Protein AF-A0AA88BD14-F1 (afdb_monomer)

Solvent-accessible surface area (backbone atoms only — not comparable to full-atom values): 16876 Å² total; per-residue (Å²): 132,84,79,72,80,85,51,51,48,44,46,46,32,33,79,45,77,50,27,29,38,24,72,43,73,66,42,71,47,30,38,37,37,36,73,44,51,77,57,51,35,88,49,47,46,34,38,34,34,54,55,82,84,50,72,47,72,30,50,59,41,60,47,67,22,38,35,39,32,25,38,64,53,62,46,80,56,63,42,76,30,54,26,41,36,39,41,32,41,44,82,92,43,76,39,57,30,65,16,64,22,31,38,41,19,9,47,52,38,34,52,79,86,61,53,38,58,89,53,96,82,52,71,32,39,35,32,47,36,76,55,45,57,51,37,64,67,49,62,91,81,51,69,30,45,62,52,53,41,49,25,30,47,54,48,39,42,53,44,35,71,71,69,47,49,57,54,16,44,34,80,92,55,81,73,69,46,17,60,51,39,49,48,34,24,40,42,49,26,34,80,71,44,62,37,88,96,56,39,70,35,57,30,81,86,66,79,42,50,48,35,69,32,82,46,61,79,92,20,33,30,18,70,74,79,73,41,61,56,60,82,76,49,44,76,86,35,63,54,32,65,48,68,36,38,74,83,41,88,75,65,49,80,76,40,63,39,45,26,45,58,33,52,43,37,52,35,45,32,37,65,67,60,23,46,39,52,36,85,90,18,50,23,25,27,38,34,79,86,86,54,76,42,72,74,40,59,18,30,44,71,46,44,53,48,45,37,35,78,68,64,63,29,75,72,78,48,57,82

Mean predicted aligned error: 5.34 Å

Nearest PDB structures (foldseek):
  6xi3-assembly1_AAA  TM=5.772E-01  e=4.194E-03  Marinobacter nauticus ATCC 49840
  5vh2-assembly4_D  TM=5.182E-01  e=8.216E-03  Mus musculus
  6c10-assembly1_A  TM=4.363E-01  e=8.216E-03  Mus musculus
  8glv-assembly1_Lm  TM=5.050E-01  e=3.789E-02  Chlamydomonas reinhardtii
  6bxz-assembly1_A  TM=4.292E-01  e=1.424E-02  Sus scrofa

Foldseek 3Di:
DPPAPPKAKEKAFEEAEAAALAKDDFDFGMKMFIPDQADAQVQKWKKKDFQPRDIDTWRWDDGGRIITTTDMDGHLDADKGKIKMKMFGHPVGGYIYIYIYMYGYWHKFFPQVLNRDDDDPTLIATETSLLLVLLLVDDCPPQFLLSLLSNLRSLLSNVVSVPFAFFARAPPDDRFLTLRRLSSCQQQCHPPLPDPPDGSHLPVVSPRYQAEDCDLPPGQAHSVVSDGSDPGDGCPDCQAPPWQQRPDVVADFPTFTAHNQLSSLLSVCVSVVQFGADDSRQWTFGDPPPDTPQIDGRRSRSSSVRCQVVVSGDHGPGD

Organism: NCBI:txid1325090

Secondary structure (DSSP, 8-state):
--------EEEEE-EEEEETT-EEEEEEEEEEEES-SS--GGGEEEEEE-SSS-EEEEEEEEETTEEEEEEEEE--S-EEEEEEEEEEEPTT---EEEEEEEEEEEEEET-SS-SSS--TT---EEE-HHHHHHHHTS-TT-S-HHHHHHHHHHHHHHHHHTTPPPTT--TTSPS-SSHHHHHHHHHHT-TT---SS----S-TT-SSB--EESSSSS-SEETTTTEESSPPPPTTSHHHH--EESS-SS--TTPEEE-HHHHHHHHHHHHTTSEEEETTTTEEEEE-SS-EEEEEESSHHHHHHHHHHTTSSPSPEE-

pLDDT: mean 91.98, std 9.22, range [41.62, 98.88]

Radius of gyration: 24.39 Å; Cα contacts (8 Å, |Δi|>4): 753; chains: 1; bounding box: 59×44×75 Å

InterPro domains:
  IPR000601 PKD domain [PS50093] (49-100)

Structure (mmCIF, N/CA/C/O backbone):
data_AF-A0AA88BD14-F1
#
_entry.id   AF-A0AA88BD14-F1
#
loop_
_atom_site.group_PDB
_atom_site.id
_atom_site.type_symbol
_atom_site.label_atom_id
_atom_site.label_alt_id
_atom_site.label_comp_id
_atom_site.label_asym_id
_atom_site.label_entity_id
_atom_site.label_seq_id
_atom_site.pdbx_PDB_ins_code
_atom_site.Cartn_x
_atom_site.Cartn_y
_atom_site.Cartn_z
_atom_site.occupancy
_atom_site.B_iso_or_equiv
_atom_site.auth_seq_id
_atom_site.auth_comp_id
_atom_site.auth_asym_id
_atom_site.auth_atom_id
_atom_site.pdbx_PDB_model_num
ATOM 1 N N . MET A 1 1 ? 30.602 -9.566 -48.271 1.00 41.62 1 MET A N 1
ATOM 2 C CA . MET A 1 1 ? 30.963 -9.024 -46.948 1.00 41.62 1 MET A CA 1
ATOM 3 C C . MET A 1 1 ? 29.693 -8.443 -46.379 1.00 41.62 1 MET A C 1
ATOM 5 O O . MET A 1 1 ? 29.190 -7.496 -46.963 1.00 41.62 1 MET A O 1
ATOM 9 N N . VAL A 1 2 ? 29.131 -9.053 -45.340 1.00 45.78 2 VAL A N 1
ATOM 10 C CA . VAL A 1 2 ? 28.198 -8.323 -44.480 1.00 45.78 2 VAL A CA 1
ATOM 11 C C . VAL A 1 2 ? 29.121 -7.485 -43.605 1.00 45.78 2 VAL A C 1
ATOM 13 O O . VAL A 1 2 ? 29.958 -8.050 -42.902 1.00 45.78 2 VAL A O 1
ATOM 16 N N . VAL A 1 3 ? 29.119 -6.166 -43.787 1.00 51.62 3 VAL A N 1
ATOM 17 C CA . VAL A 1 3 ? 29.707 -5.282 -42.778 1.00 51.62 3 VAL A CA 1
ATOM 18 C C . VAL A 1 3 ? 28.797 -5.477 -41.575 1.00 51.62 3 VAL A C 1
ATOM 20 O O . VAL A 1 3 ? 27.622 -5.157 -41.688 1.00 51.62 3 VAL A O 1
ATOM 23 N N . GLY A 1 4 ? 29.286 -6.124 -40.516 1.00 51.50 4 GLY A N 1
ATOM 24 C CA . GLY A 1 4 ? 28.521 -6.192 -39.274 1.00 51.50 4 GLY A CA 1
ATOM 25 C C . GLY A 1 4 ? 28.303 -4.766 -38.797 1.00 51.50 4 GLY A C 1
ATOM 26 O O . GLY A 1 4 ? 29.256 -3.979 -38.805 1.00 51.50 4 GLY A O 1
ATOM 27 N N . GLU A 1 5 ? 27.064 -4.415 -38.474 1.00 65.31 5 GLU A N 1
ATOM 28 C CA . GLU A 1 5 ? 26.802 -3.126 -37.850 1.00 65.31 5 GLU A CA 1
ATOM 29 C C . GLU A 1 5 ? 27.614 -3.031 -36.541 1.00 65.31 5 GLU A C 1
ATOM 31 O O . GLU A 1 5 ? 27.683 -3.966 -35.744 1.00 65.31 5 GLU A O 1
ATOM 36 N N . HIS A 1 6 ? 28.391 -1.950 -36.422 1.00 74.19 6 HIS A N 1
ATOM 37 C CA . HIS A 1 6 ? 29.320 -1.684 -35.314 1.00 74.19 6 HIS A CA 1
ATOM 38 C C . HIS A 1 6 ? 28.678 -0.782 -34.252 1.00 74.19 6 HIS A C 1
ATOM 40 O O . HIS A 1 6 ? 29.383 -0.116 -33.489 1.00 74.19 6 HIS A O 1
ATOM 46 N N . ASP A 1 7 ? 27.356 -0.700 -34.258 1.00 87.38 7 ASP A N 1
ATOM 47 C CA . ASP A 1 7 ? 26.603 0.108 -33.330 1.00 87.38 7 ASP A CA 1
ATOM 48 C C . ASP A 1 7 ? 26.665 -0.487 -31.915 1.00 87.38 7 ASP A C 1
ATOM 50 O O . ASP A 1 7 ? 26.872 -1.684 -31.693 1.00 87.38 7 ASP A O 1
ATOM 54 N N . VAL A 1 8 ? 26.592 0.391 -30.921 1.00 93.69 8 VAL A N 1
ATOM 55 C CA . VAL A 1 8 ? 26.661 0.029 -29.512 1.00 93.69 8 VAL A CA 1
ATOM 56 C C . VAL A 1 8 ? 25.468 0.648 -28.816 1.00 93.69 8 VAL A C 1
ATOM 58 O O . VAL A 1 8 ? 25.391 1.867 -28.649 1.00 93.69 8 VAL A O 1
ATOM 61 N N . LEU A 1 9 ? 24.580 -0.218 -28.336 1.00 96.69 9 LEU A N 1
ATOM 62 C CA . LEU A 1 9 ? 23.520 0.174 -27.427 1.00 96.69 9 LEU A CA 1
ATOM 63 C C . LEU A 1 9 ? 24.061 0.255 -25.997 1.00 96.69 9 LEU A C 1
ATOM 65 O O . LEU A 1 9 ? 24.797 -0.614 -25.524 1.00 96.69 9 LEU A O 1
ATOM 69 N N . SER A 1 10 ? 23.653 1.287 -25.270 1.00 97.50 10 SER A N 1
ATOM 70 C CA . SER A 1 10 ? 23.830 1.368 -23.820 1.00 97.50 10 SER A CA 1
ATOM 71 C C . SER A 1 10 ? 22.574 1.942 -23.184 1.00 97.50 10 SER A C 1
ATOM 73 O O . SER A 1 10 ? 21.845 2.684 -23.838 1.00 97.50 10 SER A O 1
ATOM 75 N N . GLY A 1 11 ? 22.276 1.573 -21.939 1.00 98.00 11 GLY A N 1
ATOM 76 C CA . GLY A 1 11 ? 21.026 1.970 -21.301 1.00 98.00 11 GLY A CA 1
ATOM 77 C C . GLY A 1 11 ? 21.149 2.234 -19.811 1.00 98.00 11 GLY A C 1
ATOM 78 O O . GLY A 1 11 ? 22.034 1.713 -19.136 1.00 98.00 11 GLY A O 1
ATOM 79 N N . SER A 1 12 ? 20.226 3.045 -19.306 1.00 98.50 12 SER A N 1
ATOM 80 C CA . SER A 1 12 ? 20.033 3.337 -17.889 1.00 98.50 12 SER A CA 1
ATOM 81 C C . SER A 1 12 ? 18.572 3.107 -17.539 1.00 98.50 12 SER A C 1
ATOM 83 O O . SER A 1 12 ? 17.683 3.630 -18.213 1.00 98.50 12 SER A O 1
ATOM 85 N N . GLY A 1 13 ? 18.320 2.337 -16.483 1.00 98.38 13 GLY A N 1
ATOM 86 C CA . GLY A 1 13 ? 16.967 2.133 -15.983 1.00 98.38 13 GLY A CA 1
ATOM 87 C C . GLY A 1 13 ? 16.459 3.341 -15.204 1.00 98.38 13 GLY A C 1
ATOM 88 O O . GLY A 1 13 ? 17.232 4.206 -14.783 1.00 98.38 13 GLY A O 1
ATOM 89 N N . THR A 1 14 ? 15.147 3.376 -15.011 1.00 98.31 14 THR A N 1
ATOM 90 C CA . THR A 1 14 ? 14.438 4.384 -14.224 1.00 98.31 14 THR A CA 1
ATOM 91 C C . THR A 1 14 ? 13.955 3.767 -12.914 1.00 98.31 14 THR A C 1
ATOM 93 O O . THR A 1 14 ? 13.564 2.600 -12.871 1.00 98.31 14 THR A O 1
ATOM 96 N N . SER A 1 15 ? 13.989 4.550 -11.836 1.00 97.50 15 SER A N 1
ATOM 97 C CA . SER A 1 15 ? 13.342 4.184 -10.577 1.00 97.50 15 SER A CA 1
ATOM 98 C C . SER A 1 15 ? 11.909 4.707 -10.557 1.00 97.50 15 SER A C 1
ATOM 100 O O . SER A 1 15 ? 11.675 5.890 -10.797 1.00 97.50 15 SER A O 1
ATOM 102 N N . LEU A 1 16 ? 10.967 3.820 -10.266 1.00 97.69 16 LEU A N 1
ATOM 103 C CA . LEU A 1 16 ? 9.543 4.093 -10.147 1.00 97.69 16 LEU A CA 1
ATOM 104 C C . LEU A 1 16 ? 9.115 3.958 -8.686 1.00 97.69 16 LEU A C 1
ATOM 106 O O . LEU A 1 16 ? 9.635 3.113 -7.958 1.00 97.69 16 LEU A O 1
ATOM 110 N N . SER A 1 17 ? 8.146 4.773 -8.280 1.00 95.81 17 SER A N 1
ATOM 111 C CA . SER A 1 17 ? 7.465 4.662 -6.992 1.00 95.81 17 SER A CA 1
ATOM 112 C C . SER A 1 17 ? 5.972 4.559 -7.246 1.00 95.81 17 SER A C 1
ATOM 114 O O . SER A 1 17 ? 5.436 5.316 -8.053 1.00 95.81 17 SER A O 1
ATOM 116 N N . THR A 1 18 ? 5.322 3.620 -6.576 1.00 97.38 18 THR A N 1
ATOM 117 C CA . THR A 1 18 ? 3.897 3.322 -6.742 1.00 97.38 18 THR A CA 1
ATOM 118 C C . THR A 1 18 ? 3.358 2.684 -5.464 1.00 97.38 18 THR A C 1
ATOM 120 O O . THR A 1 18 ? 4.135 2.427 -4.542 1.00 97.38 18 THR A O 1
ATOM 123 N N . ASN A 1 19 ? 2.056 2.434 -5.389 1.00 97.06 19 ASN A N 1
ATOM 124 C CA . ASN A 1 19 ? 1.450 1.636 -4.325 1.00 97.06 19 ASN A CA 1
ATOM 125 C C . ASN A 1 19 ? 1.057 0.258 -4.861 1.00 97.06 19 ASN A C 1
ATOM 127 O O . ASN A 1 19 ? 0.988 0.040 -6.071 1.00 97.06 19 ASN A O 1
ATOM 131 N N . THR A 1 20 ? 0.812 -0.675 -3.949 1.00 96.38 20 THR A N 1
ATOM 132 C CA . THR A 1 20 ? 0.233 -1.977 -4.295 1.00 96.38 20 THR A CA 1
ATOM 133 C C . THR A 1 20 ? -1.082 -1.769 -5.053 1.00 96.38 20 THR A C 1
ATOM 135 O O . THR A 1 20 ? -1.827 -0.849 -4.741 1.00 96.38 20 THR A O 1
ATOM 138 N N . ASN A 1 21 ? -1.320 -2.579 -6.086 1.00 95.88 21 ASN A N 1
ATOM 139 C CA . ASN A 1 21 ? -2.465 -2.549 -7.006 1.00 95.88 21 ASN A CA 1
ATOM 140 C C . ASN A 1 21 ? -2.598 -1.313 -7.913 1.00 95.88 21 ASN A C 1
ATOM 142 O O . ASN A 1 21 ? -3.347 -1.363 -8.890 1.00 95.88 21 ASN A O 1
ATOM 146 N N . GLN A 1 22 ? -1.776 -0.279 -7.717 1.00 97.12 22 GLN A N 1
ATOM 147 C CA . GLN A 1 22 ? -1.769 0.894 -8.583 1.00 97.12 22 GLN A CA 1
ATOM 148 C C . GLN A 1 22 ? -1.281 0.552 -9.995 1.00 97.12 22 GLN A C 1
ATOM 150 O O . GLN A 1 22 ? -0.166 0.064 -10.205 1.00 97.12 22 GLN A O 1
ATOM 155 N N . ALA A 1 23 ? -2.106 0.862 -10.995 1.00 97.38 23 ALA A N 1
ATOM 156 C CA . ALA A 1 23 ? -1.753 0.662 -12.393 1.00 97.38 23 ALA A CA 1
ATOM 157 C C . ALA A 1 23 ? -0.719 1.691 -12.880 1.00 97.38 23 ALA A C 1
ATOM 159 O O . ALA A 1 23 ? -1.015 2.876 -13.056 1.00 97.38 23 ALA A O 1
ATOM 160 N N . LEU A 1 24 ? 0.483 1.225 -13.217 1.00 97.75 24 LEU A N 1
ATOM 161 C CA . LEU A 1 24 ? 1.455 2.002 -13.979 1.00 97.75 24 LEU A CA 1
ATOM 162 C C . LEU A 1 24 ? 1.053 1.974 -15.452 1.00 97.75 24 LEU A C 1
ATOM 164 O O . LEU A 1 24 ? 1.028 0.916 -16.079 1.00 97.75 24 LEU A O 1
ATOM 168 N N . SER A 1 25 ? 0.754 3.140 -16.021 1.00 97.44 25 SER A N 1
ATOM 169 C CA . SER A 1 25 ? 0.293 3.264 -17.408 1.00 97.44 25 SER A CA 1
ATOM 170 C C . SER A 1 25 ? 1.293 4.034 -18.265 1.00 97.44 25 SER A C 1
ATOM 172 O O . SER A 1 25 ? 1.469 5.237 -18.087 1.00 97.44 25 SER A O 1
ATOM 174 N N . ASN A 1 26 ? 1.912 3.350 -19.233 1.00 97.50 26 ASN A N 1
ATOM 175 C CA . ASN A 1 26 ? 2.866 3.912 -20.198 1.00 97.50 26 ASN A CA 1
ATOM 176 C C . ASN A 1 26 ? 4.023 4.696 -19.549 1.00 97.50 26 ASN A C 1
ATOM 178 O O . ASN A 1 26 ? 4.450 5.735 -20.057 1.00 97.50 26 ASN A O 1
ATOM 182 N N . VAL A 1 27 ? 4.547 4.193 -18.433 1.00 98.44 27 VAL A N 1
ATOM 183 C CA . VAL A 1 27 ? 5.665 4.810 -17.711 1.00 98.44 27 VAL A CA 1
ATOM 184 C C . VAL A 1 27 ? 6.992 4.473 -18.383 1.00 98.44 27 VAL A C 1
ATOM 186 O O . VAL A 1 27 ? 7.174 3.365 -18.887 1.00 98.44 27 VAL A O 1
ATOM 189 N N . VAL A 1 28 ? 7.933 5.420 -18.402 1.00 98.62 28 VAL A N 1
ATOM 190 C CA . VAL A 1 28 ? 9.294 5.179 -18.908 1.00 98.62 28 VAL A CA 1
ATOM 191 C C . VAL A 1 28 ? 10.063 4.346 -17.887 1.00 98.62 28 VAL A C 1
ATOM 193 O O . VAL A 1 28 ? 10.228 4.766 -16.744 1.00 98.62 28 VAL A O 1
ATOM 196 N N . VAL A 1 29 ? 10.548 3.179 -18.310 1.00 98.69 29 VAL A N 1
ATOM 197 C CA . VAL A 1 29 ? 11.283 2.231 -17.453 1.00 98.69 29 VAL A CA 1
ATOM 198 C C . VAL A 1 29 ? 12.789 2.245 -17.703 1.00 98.69 29 VAL A C 1
ATOM 200 O O . VAL A 1 29 ? 13.565 1.846 -16.835 1.00 98.69 29 VAL A O 1
ATOM 203 N N . ALA A 1 30 ? 13.216 2.702 -18.881 1.00 98.75 30 ALA A N 1
ATOM 204 C CA . ALA A 1 30 ? 14.620 2.826 -19.237 1.00 98.75 30 ALA A CA 1
ATOM 205 C C . ALA A 1 30 ? 14.821 3.811 -20.392 1.00 98.75 30 ALA A C 1
ATOM 207 O O . ALA A 1 30 ? 13.952 3.986 -21.249 1.00 98.75 30 ALA A O 1
ATOM 208 N N . ASN A 1 31 ? 16.012 4.399 -20.440 1.00 98.75 31 ASN A N 1
ATOM 209 C CA . ASN A 1 31 ? 16.505 5.175 -21.571 1.00 98.75 31 ASN A CA 1
ATOM 210 C C . ASN A 1 31 ? 17.724 4.474 -22.161 1.00 98.75 31 ASN A C 1
ATOM 212 O O . ASN A 1 31 ? 18.540 3.925 -21.421 1.00 98.75 31 ASN A O 1
ATOM 216 N N . PHE A 1 32 ? 17.857 4.524 -23.479 1.00 98.62 32 PHE A N 1
ATOM 217 C CA . PHE A 1 32 ? 18.961 3.944 -24.225 1.00 98.62 32 PHE A CA 1
ATOM 218 C C . PHE A 1 32 ? 19.588 4.974 -25.156 1.00 98.62 32 PHE A C 1
ATOM 220 O O . PHE A 1 32 ? 18.928 5.897 -25.637 1.00 98.62 32 PHE A O 1
ATOM 227 N N . THR A 1 33 ? 20.871 4.784 -25.427 1.00 98.19 33 THR A N 1
ATOM 228 C CA . THR A 1 33 ? 21.580 5.468 -26.502 1.00 98.19 33 THR A CA 1
ATOM 229 C C . THR A 1 33 ? 22.135 4.462 -27.485 1.00 98.19 33 THR A C 1
ATOM 231 O O . THR A 1 33 ? 22.577 3.390 -27.072 1.00 98.19 33 THR A O 1
ATOM 234 N N . ASP A 1 34 ? 22.146 4.861 -28.746 1.00 96.69 34 ASP A N 1
ATOM 235 C CA . ASP A 1 34 ? 22.733 4.138 -29.861 1.00 96.69 34 ASP A CA 1
ATOM 236 C C . ASP A 1 34 ? 23.809 5.024 -30.500 1.00 96.69 34 ASP A C 1
ATOM 238 O O . ASP A 1 34 ? 23.619 6.231 -30.679 1.00 96.69 34 ASP A O 1
ATOM 242 N N . THR A 1 35 ? 24.969 4.444 -30.797 1.00 95.81 35 THR A N 1
ATOM 243 C CA . THR A 1 35 ? 26.022 5.136 -31.547 1.00 95.81 35 THR A CA 1
ATOM 244 C C . THR A 1 35 ? 25.660 5.330 -33.017 1.00 95.81 35 THR A C 1
ATOM 246 O O . THR A 1 35 ? 26.213 6.233 -33.648 1.00 95.81 35 THR A O 1
ATOM 249 N N . ASP A 1 36 ? 24.761 4.506 -33.563 1.00 92.69 36 ASP A N 1
ATOM 250 C CA . ASP A 1 36 ? 24.134 4.775 -34.848 1.00 92.69 36 ASP A CA 1
ATOM 251 C C . ASP A 1 36 ? 22.999 5.797 -34.670 1.00 92.69 36 ASP A C 1
ATOM 253 O O . ASP A 1 36 ? 22.004 5.602 -33.972 1.00 92.69 36 ASP A O 1
ATOM 257 N N . LEU A 1 37 ? 23.178 6.955 -35.304 1.00 93.56 37 LEU A N 1
ATOM 258 C CA . LEU A 1 37 ? 22.253 8.077 -35.203 1.00 93.56 37 LEU A CA 1
ATOM 259 C C . LEU A 1 37 ? 21.118 8.002 -36.229 1.00 93.56 37 LEU A C 1
ATOM 261 O O . LEU A 1 37 ? 20.257 8.881 -36.226 1.00 93.56 37 LEU A O 1
ATOM 265 N N . VAL A 1 38 ? 21.111 7.011 -37.123 1.00 91.62 38 VAL A N 1
ATOM 266 C CA . VAL A 1 38 ? 20.069 6.875 -38.150 1.00 91.62 38 VAL A CA 1
ATOM 267 C C . VAL A 1 38 ? 19.102 5.720 -37.898 1.00 91.62 38 VAL A C 1
ATOM 269 O O . VAL A 1 38 ? 18.084 5.661 -38.590 1.00 91.62 38 VAL A O 1
ATOM 272 N N . THR A 1 39 ? 19.349 4.875 -36.890 1.00 92.25 39 THR A N 1
ATOM 273 C CA . THR A 1 39 ? 18.429 3.810 -36.465 1.00 92.25 39 THR A CA 1
ATOM 274 C C . THR A 1 39 ? 17.056 4.400 -36.117 1.00 92.25 39 THR A C 1
ATOM 276 O O . THR A 1 39 ? 16.953 5.278 -35.250 1.00 92.25 39 THR A O 1
ATOM 279 N N . PRO A 1 40 ? 15.963 3.975 -36.773 1.00 94.69 40 PRO A N 1
ATOM 280 C CA . PRO A 1 40 ? 14.625 4.376 -36.370 1.00 94.69 40 PRO A CA 1
ATOM 281 C C . PRO A 1 40 ? 14.143 3.518 -35.191 1.00 94.69 40 PRO A C 1
ATOM 283 O O . PRO A 1 40 ? 14.411 2.323 -35.117 1.00 94.69 40 PRO A O 1
ATOM 286 N N . ALA A 1 41 ? 13.324 4.084 -34.297 1.00 96.81 41 ALA A N 1
ATOM 287 C CA . ALA A 1 41 ? 12.753 3.327 -33.173 1.00 96.81 41 ALA A CA 1
ATOM 288 C C . ALA A 1 41 ? 11.936 2.093 -33.612 1.00 96.81 41 ALA A C 1
ATOM 290 O O . ALA A 1 41 ? 11.805 1.136 -32.854 1.00 96.81 41 ALA A O 1
ATOM 291 N N . SER A 1 42 ? 11.401 2.099 -34.840 1.00 96.12 42 SER A N 1
ATOM 292 C CA . SER A 1 42 ? 10.684 0.965 -35.432 1.00 96.12 42 SER A CA 1
ATOM 293 C C . SER A 1 42 ? 11.560 -0.249 -35.715 1.00 96.12 42 SER A C 1
ATOM 295 O O . SER A 1 42 ? 11.002 -1.320 -35.932 1.00 96.12 42 SER A O 1
ATOM 297 N N . ASP A 1 43 ? 12.883 -0.099 -35.722 1.00 95.44 43 ASP A N 1
ATOM 298 C CA . ASP A 1 43 ? 13.822 -1.206 -35.925 1.00 95.44 43 ASP A CA 1
ATOM 299 C C . ASP A 1 43 ? 14.243 -1.817 -34.586 1.00 95.44 43 ASP A C 1
ATOM 301 O O . ASP A 1 43 ? 14.625 -2.977 -34.527 1.00 95.44 43 ASP A O 1
ATOM 305 N N . LEU A 1 44 ? 13.976 -1.127 -33.477 1.00 97.44 44 LEU A N 1
ATOM 306 C CA . LEU A 1 44 ? 14.270 -1.602 -32.134 1.00 97.44 44 LEU A CA 1
ATOM 307 C C . LEU A 1 44 ? 13.093 -2.384 -31.524 1.00 97.44 44 LEU A C 1
ATOM 309 O O . LEU A 1 44 ? 11.911 -2.093 -31.749 1.00 97.44 44 LEU A O 1
ATOM 313 N N . VAL A 1 45 ? 13.419 -3.396 -30.722 1.00 98.00 45 VAL A N 1
ATOM 314 C CA . VAL A 1 45 ? 12.475 -4.202 -29.934 1.00 98.00 45 VAL A CA 1
ATOM 315 C C . VAL A 1 45 ? 12.869 -4.126 -28.473 1.00 98.00 45 VAL A C 1
ATOM 317 O O . VAL A 1 45 ? 14.027 -4.364 -28.138 1.00 98.00 45 VAL A O 1
ATOM 320 N N . ALA A 1 46 ? 11.900 -3.852 -27.601 1.00 98.62 46 ALA A N 1
ATOM 321 C CA . ALA A 1 46 ? 12.113 -3.870 -26.164 1.00 98.62 46 ALA A CA 1
ATOM 322 C C . ALA A 1 46 ? 11.272 -4.939 -25.460 1.00 98.62 46 ALA A C 1
ATOM 324 O O . ALA A 1 46 ? 10.092 -5.134 -25.767 1.00 98.62 46 ALA A O 1
ATOM 325 N N . THR A 1 47 ? 11.863 -5.576 -24.455 1.00 98.69 47 THR A N 1
ATOM 326 C CA . THR A 1 47 ? 11.172 -6.428 -23.479 1.00 98.69 47 THR A CA 1
ATOM 327 C C . THR A 1 47 ? 11.460 -5.925 -22.073 1.00 98.69 47 THR A C 1
ATOM 329 O O . THR A 1 47 ? 12.600 -5.576 -21.768 1.00 98.69 47 THR A O 1
ATOM 332 N N . ILE A 1 48 ? 10.444 -5.911 -21.217 1.00 98.88 48 ILE A N 1
ATOM 333 C CA . ILE A 1 48 ? 10.515 -5.423 -19.841 1.00 98.88 48 ILE A CA 1
ATOM 334 C C . ILE A 1 48 ? 10.186 -6.592 -18.919 1.00 98.88 48 ILE A C 1
ATOM 336 O O . ILE A 1 48 ? 9.064 -7.091 -18.936 1.00 98.88 48 ILE A O 1
ATOM 340 N N . ASN A 1 49 ? 11.157 -7.032 -18.127 1.00 98.75 49 ASN A N 1
ATOM 341 C CA . ASN A 1 49 ? 10.924 -7.907 -16.985 1.00 98.75 49 ASN A CA 1
ATOM 342 C C . ASN A 1 49 ? 10.714 -7.027 -15.748 1.00 98.75 49 ASN A C 1
ATOM 344 O O . ASN A 1 49 ? 11.600 -6.246 -15.396 1.00 98.75 49 ASN A O 1
ATOM 348 N N . TRP A 1 50 ? 9.550 -7.144 -15.112 1.00 98.69 50 TRP A N 1
ATOM 349 C CA . TRP A 1 50 ? 9.137 -6.280 -14.003 1.00 98.69 50 TRP A CA 1
ATOM 350 C C . TRP A 1 50 ? 9.704 -6.701 -12.645 1.00 98.69 50 TRP A C 1
ATOM 352 O O . TRP A 1 50 ? 9.584 -5.944 -11.687 1.00 98.69 50 TRP A O 1
ATOM 362 N N . GLY A 1 51 ? 10.361 -7.860 -12.563 1.00 98.19 51 GLY A N 1
ATOM 363 C CA . GLY A 1 51 ? 10.996 -8.364 -11.341 1.00 98.19 51 GLY A CA 1
ATOM 364 C C . GLY A 1 51 ? 10.107 -9.272 -10.487 1.00 98.19 51 GLY A C 1
ATOM 365 O O . GLY A 1 51 ? 10.638 -10.066 -9.717 1.00 98.19 51 GLY A O 1
ATOM 366 N N . ASP A 1 52 ? 8.793 -9.261 -10.716 1.00 97.62 52 ASP A N 1
ATOM 367 C CA . ASP A 1 52 ? 7.785 -10.055 -9.992 1.00 97.62 52 ASP A CA 1
ATOM 368 C C . ASP A 1 52 ? 7.413 -11.380 -10.694 1.00 97.62 52 ASP A C 1
ATOM 370 O O . ASP A 1 52 ? 6.469 -12.073 -10.317 1.00 97.62 52 ASP A O 1
ATOM 374 N N . GLY A 1 53 ? 8.157 -11.742 -11.743 1.00 97.62 53 GLY A N 1
ATOM 375 C CA . GLY A 1 53 ? 7.872 -12.894 -12.603 1.00 97.62 53 GLY A CA 1
ATOM 376 C C . GLY A 1 53 ? 7.074 -12.555 -13.866 1.00 97.62 53 GLY A C 1
ATOM 377 O O . GLY A 1 53 ? 6.946 -13.415 -14.741 1.00 97.62 53 GLY A O 1
ATOM 378 N N . THR A 1 54 ? 6.606 -11.314 -14.019 1.00 98.31 54 THR A N 1
ATOM 379 C CA . THR A 1 54 ? 5.907 -10.841 -15.220 1.00 98.31 54 THR A CA 1
ATOM 380 C C . THR A 1 54 ? 6.877 -10.226 -16.229 1.00 98.31 54 THR A C 1
ATOM 382 O O . THR A 1 54 ? 7.834 -9.530 -15.886 1.00 98.31 54 THR A O 1
ATOM 385 N N . THR A 1 55 ? 6.636 -10.463 -17.520 1.00 98.50 55 THR A N 1
ATOM 386 C CA . THR A 1 55 ? 7.372 -9.823 -18.620 1.00 98.50 55 THR A CA 1
ATOM 387 C C . THR A 1 55 ? 6.401 -9.296 -19.667 1.00 98.50 55 THR A C 1
ATOM 389 O O . THR A 1 55 ? 5.471 -9.998 -20.060 1.00 98.50 55 THR A O 1
ATOM 392 N N . THR A 1 56 ? 6.633 -8.077 -20.149 1.00 98.62 56 THR A N 1
ATOM 393 C CA . THR A 1 56 ? 5.832 -7.441 -21.202 1.00 98.62 56 THR A CA 1
ATOM 394 C C . THR A 1 56 ? 6.716 -6.909 -22.328 1.00 98.62 56 THR A C 1
ATOM 396 O O . THR A 1 56 ? 7.931 -6.758 -22.191 1.00 98.62 56 THR A O 1
ATOM 399 N N . THR A 1 57 ? 6.116 -6.640 -23.486 1.00 98.38 57 THR A N 1
ATOM 400 C CA . THR A 1 57 ? 6.784 -5.878 -24.548 1.00 98.38 57 THR A CA 1
ATOM 401 C C . THR A 1 57 ? 6.820 -4.399 -24.177 1.00 98.38 57 THR A C 1
ATOM 403 O O . THR A 1 57 ? 5.805 -3.856 -23.741 1.00 98.38 57 THR A O 1
ATOM 406 N N . GLY A 1 58 ? 7.958 -3.743 -24.396 1.00 98.31 58 GLY A N 1
ATOM 407 C CA . GLY A 1 58 ? 8.097 -2.298 -24.236 1.00 98.31 58 GLY A CA 1
ATOM 408 C C . GLY A 1 58 ? 7.802 -1.541 -25.531 1.00 98.31 58 GLY A C 1
ATOM 409 O O . GLY A 1 58 ? 8.058 -2.038 -26.629 1.00 98.31 58 GLY A O 1
ATOM 410 N N . THR A 1 59 ? 7.300 -0.316 -25.405 1.00 98.69 59 THR A N 1
ATOM 411 C CA . THR A 1 59 ? 7.173 0.626 -26.522 1.00 98.69 59 THR A CA 1
ATOM 412 C C . THR A 1 59 ? 8.447 1.450 -26.622 1.00 98.69 59 THR A C 1
ATOM 414 O O . THR A 1 59 ? 8.819 2.126 -25.665 1.00 98.69 59 THR A O 1
ATOM 417 N N . VAL A 1 60 ? 9.113 1.406 -27.777 1.00 98.75 60 VAL A N 1
ATOM 418 C CA . VAL A 1 60 ? 10.320 2.199 -28.042 1.00 98.75 60 VAL A CA 1
ATOM 419 C C . VAL A 1 60 ? 9.927 3.498 -28.736 1.00 98.75 60 VAL A C 1
ATOM 421 O O . VAL A 1 60 ? 9.217 3.491 -29.741 1.00 98.75 60 VAL A O 1
ATOM 424 N N . THR A 1 61 ? 10.401 4.623 -28.213 1.00 98.62 61 THR A N 1
ATOM 425 C CA . THR A 1 61 ? 10.247 5.951 -28.823 1.00 98.62 61 THR A CA 1
ATOM 426 C C . THR A 1 61 ? 11.590 6.664 -28.865 1.00 98.62 61 THR A C 1
ATOM 428 O O . THR A 1 61 ? 12.500 6.299 -28.127 1.00 98.62 61 THR A O 1
ATOM 431 N N . GLY A 1 62 ? 11.723 7.676 -29.720 1.00 98.00 62 GLY A N 1
ATOM 432 C CA . GLY A 1 62 ? 12.969 8.424 -29.896 1.00 98.00 62 GLY A CA 1
ATOM 433 C C . GLY A 1 62 ? 13.572 8.264 -31.290 1.00 98.00 62 GLY A C 1
ATOM 434 O O . GLY A 1 62 ? 12.966 7.664 -32.179 1.00 98.00 62 GLY A O 1
ATOM 435 N N . ALA A 1 63 ? 14.727 8.890 -31.487 1.00 97.12 63 ALA A N 1
ATOM 436 C CA . ALA A 1 63 ? 15.478 8.946 -32.739 1.00 97.12 63 ALA A CA 1
ATOM 437 C C . ALA A 1 63 ? 16.869 9.548 -32.475 1.00 97.12 63 ALA A C 1
ATOM 439 O O . ALA A 1 63 ? 17.138 10.046 -31.380 1.00 97.12 63 ALA A O 1
ATOM 440 N N . ASN A 1 64 ? 17.724 9.593 -33.501 1.00 96.06 64 ASN A N 1
ATOM 441 C CA . ASN A 1 64 ? 19.037 10.248 -33.447 1.00 96.06 64 ASN A CA 1
ATOM 442 C C . ASN A 1 64 ? 19.927 9.712 -32.315 1.00 96.06 64 ASN A C 1
ATOM 444 O O . ASN A 1 64 ? 20.538 10.488 -31.579 1.00 96.06 64 ASN A O 1
ATOM 448 N N . GLY A 1 65 ? 19.951 8.388 -32.147 1.00 95.88 65 GLY A N 1
ATOM 449 C CA . GLY A 1 65 ? 20.766 7.722 -31.134 1.00 95.88 65 GLY A CA 1
ATOM 450 C C . GLY A 1 65 ? 20.252 7.851 -29.700 1.00 95.88 65 GLY A C 1
ATOM 451 O O . GLY A 1 65 ? 20.987 7.528 -28.772 1.00 95.88 65 GLY A O 1
ATOM 452 N N . SER A 1 66 ? 19.025 8.334 -29.479 1.00 98.25 66 SER A N 1
ATOM 453 C CA . SER A 1 66 ? 18.417 8.432 -28.149 1.00 98.25 66 SER A CA 1
ATOM 454 C C . SER A 1 66 ? 17.008 7.857 -28.148 1.00 98.25 66 SER A C 1
ATOM 456 O O . SER A 1 66 ? 16.149 8.286 -28.922 1.00 98.25 66 SER A O 1
ATOM 458 N N . PHE A 1 67 ? 16.778 6.896 -27.255 1.00 98.69 67 PHE A N 1
ATOM 459 C CA . PHE A 1 67 ? 15.533 6.147 -27.172 1.00 98.69 67 PHE A CA 1
ATOM 460 C C . PHE A 1 67 ? 15.040 6.021 -25.733 1.00 98.69 67 PHE A C 1
ATOM 462 O O . PHE A 1 67 ? 15.827 5.890 -24.798 1.00 98.69 67 PHE A O 1
ATOM 469 N N . ALA A 1 68 ? 13.724 6.005 -25.564 1.00 98.75 68 ALA A N 1
ATOM 470 C CA . ALA A 1 68 ? 13.057 5.690 -24.311 1.00 98.75 68 ALA A CA 1
ATOM 471 C C . ALA A 1 68 ? 12.186 4.447 -24.499 1.00 98.75 68 ALA A C 1
ATOM 473 O O . ALA A 1 68 ? 11.502 4.309 -25.518 1.00 98.75 68 ALA A O 1
ATOM 474 N N . VAL A 1 69 ? 12.201 3.564 -23.503 1.00 98.88 69 VAL A N 1
ATOM 475 C CA . VAL A 1 69 ? 11.322 2.398 -23.432 1.00 98.88 69 VAL A CA 1
ATOM 476 C C . VAL A 1 69 ? 10.272 2.647 -22.363 1.00 98.88 69 VAL A C 1
ATOM 478 O O . VAL A 1 69 ? 10.613 2.888 -21.202 1.00 98.88 69 VAL A O 1
ATOM 481 N N . SER A 1 70 ? 9.000 2.564 -22.747 1.00 98.81 70 SER A N 1
ATOM 482 C CA . SER A 1 70 ? 7.868 2.633 -21.825 1.00 98.81 70 SER A CA 1
ATOM 483 C C . SER A 1 70 ? 7.060 1.340 -21.786 1.00 98.81 70 SER A C 1
ATOM 485 O O . SER A 1 70 ? 7.053 0.555 -22.736 1.00 98.81 70 SER A O 1
ATOM 487 N N . GLY A 1 71 ? 6.372 1.115 -20.671 1.00 98.56 71 GLY A N 1
ATOM 488 C CA .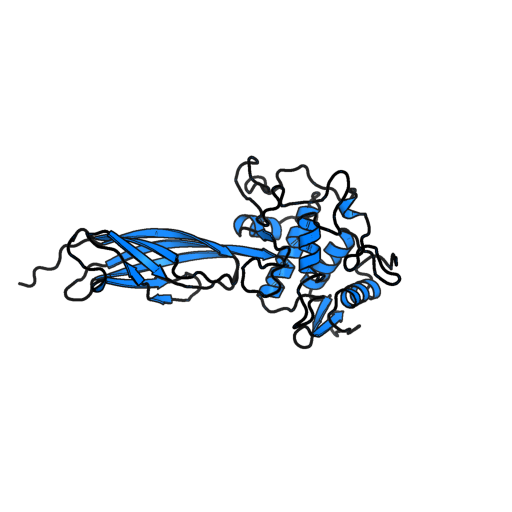 GLY A 1 71 ? 5.497 -0.034 -20.468 1.00 98.56 71 GLY A CA 1
ATOM 489 C C . GLY A 1 71 ? 4.401 0.253 -19.450 1.00 98.56 71 GLY A C 1
ATOM 490 O O . GLY A 1 71 ? 4.389 1.307 -18.813 1.00 98.56 71 GLY A O 1
ATOM 491 N N . SER A 1 72 ? 3.488 -0.702 -19.308 1.00 98.62 72 SER A N 1
ATOM 492 C CA . SER A 1 72 ? 2.427 -0.679 -18.300 1.00 98.62 72 SER A CA 1
ATOM 493 C C . SER A 1 72 ? 2.463 -1.962 -17.481 1.00 98.62 72 SER A C 1
ATOM 495 O O . SER A 1 72 ? 2.748 -3.023 -18.044 1.00 98.62 72 SER A O 1
ATOM 497 N N . HIS A 1 73 ? 2.182 -1.856 -16.182 1.00 98.44 73 HIS A N 1
ATOM 498 C CA . HIS A 1 73 ? 2.198 -2.971 -15.230 1.00 98.44 73 HIS A CA 1
ATOM 499 C C . HIS A 1 73 ? 1.489 -2.608 -13.925 1.00 98.44 73 HIS A C 1
ATOM 501 O O . HIS A 1 73 ? 1.370 -1.430 -13.599 1.00 98.44 73 HIS A O 1
ATOM 507 N N . THR A 1 74 ? 1.075 -3.614 -13.162 1.00 98.19 74 THR A N 1
ATOM 508 C CA . THR A 1 74 ? 0.516 -3.446 -11.817 1.00 98.19 74 THR A CA 1
ATOM 509 C C . THR A 1 74 ? 1.200 -4.429 -10.880 1.00 98.19 74 THR A C 1
ATOM 511 O O . THR A 1 74 ? 1.166 -5.633 -11.126 1.00 98.19 74 THR A O 1
ATOM 514 N N . TYR A 1 75 ? 1.793 -3.923 -9.799 1.00 97.94 75 TYR A N 1
ATOM 515 C CA . TYR A 1 75 ? 2.375 -4.757 -8.750 1.00 97.94 75 TYR A CA 1
ATOM 516 C C . TYR A 1 75 ? 1.319 -5.085 -7.695 1.00 97.94 75 TYR A C 1
ATOM 518 O O . TYR A 1 75 ? 0.734 -4.179 -7.112 1.00 97.94 75 TYR A O 1
ATOM 526 N N . THR A 1 76 ? 1.102 -6.369 -7.409 1.00 95.81 76 THR A N 1
ATOM 527 C CA . THR A 1 76 ? 0.111 -6.836 -6.415 1.00 95.81 76 THR A CA 1
ATOM 528 C C . THR A 1 76 ? 0.730 -7.126 -5.048 1.00 95.81 76 THR A C 1
ATOM 530 O O . THR A 1 76 ? 0.139 -7.803 -4.211 1.00 95.81 76 THR A O 1
ATOM 533 N N . SER A 1 77 ? 1.974 -6.713 -4.819 1.00 95.19 77 SER A N 1
ATOM 534 C CA . SER A 1 77 ? 2.655 -6.905 -3.542 1.00 95.19 77 SER A CA 1
ATOM 535 C C . SER A 1 77 ? 3.580 -5.733 -3.259 1.00 95.19 77 SER A C 1
ATOM 537 O O . SER A 1 77 ? 4.340 -5.313 -4.130 1.00 95.19 77 SER A O 1
ATOM 539 N N . ALA A 1 78 ? 3.533 -5.234 -2.025 1.00 96.69 78 ALA A N 1
ATOM 540 C CA . ALA A 1 78 ? 4.457 -4.216 -1.554 1.00 96.69 78 ALA A CA 1
ATOM 541 C C . ALA A 1 78 ? 5.889 -4.768 -1.497 1.00 96.69 78 ALA A C 1
ATOM 543 O O . ALA A 1 78 ? 6.116 -5.930 -1.144 1.00 96.69 78 ALA A O 1
ATOM 544 N N . GLY A 1 79 ? 6.873 -3.934 -1.826 1.00 97.00 79 GLY A N 1
ATOM 545 C CA . GLY A 1 79 ? 8.238 -4.412 -1.980 1.00 97.00 79 GLY A CA 1
ATOM 546 C C . GLY A 1 79 ? 9.149 -3.503 -2.786 1.00 97.00 79 GLY A C 1
ATOM 547 O O . GLY A 1 79 ? 8.840 -2.348 -3.085 1.00 97.00 79 GLY A O 1
ATOM 548 N N . THR A 1 80 ? 10.302 -4.065 -3.139 1.00 97.81 80 THR A N 1
ATOM 549 C CA . THR A 1 80 ? 11.206 -3.486 -4.129 1.00 97.81 80 THR A CA 1
ATOM 550 C C . THR A 1 80 ? 11.492 -4.529 -5.194 1.00 97.81 80 THR A C 1
ATOM 552 O O . THR A 1 80 ? 12.080 -5.566 -4.886 1.00 97.81 80 THR A O 1
ATOM 555 N N . ASP A 1 81 ? 11.172 -4.205 -6.440 1.00 98.44 81 ASP A N 1
ATOM 556 C CA . ASP A 1 81 ? 11.414 -5.062 -7.594 1.00 98.44 81 ASP A CA 1
ATOM 557 C C . ASP A 1 81 ? 12.481 -4.463 -8.508 1.00 98.44 81 ASP A C 1
ATOM 559 O O . ASP A 1 81 ? 12.566 -3.248 -8.703 1.00 98.44 81 ASP A O 1
ATOM 563 N N . THR A 1 82 ? 13.332 -5.323 -9.070 1.00 98.62 82 THR A N 1
ATOM 564 C CA . THR A 1 82 ? 14.336 -4.906 -10.059 1.00 98.62 82 THR A CA 1
ATOM 565 C C . THR A 1 82 ? 13.743 -5.016 -11.456 1.00 98.62 82 THR A C 1
ATOM 567 O O . THR A 1 82 ? 13.527 -6.120 -11.953 1.00 98.62 82 THR A O 1
ATOM 570 N N . ILE A 1 83 ? 13.541 -3.876 -12.117 1.00 98.81 83 ILE A N 1
ATOM 571 C CA . ILE A 1 83 ? 13.059 -3.843 -13.499 1.00 98.81 83 ILE A CA 1
ATOM 572 C C . ILE A 1 83 ? 14.250 -4.054 -14.429 1.00 98.81 83 ILE A C 1
ATOM 574 O O . ILE A 1 83 ? 15.206 -3.280 -14.408 1.00 98.81 83 ILE A O 1
ATOM 578 N N . THR A 1 84 ? 14.188 -5.074 -15.279 1.00 98.81 84 THR A N 1
ATOM 579 C CA . THR A 1 84 ? 15.213 -5.349 -16.291 1.00 98.81 84 THR A CA 1
ATOM 580 C C . THR A 1 84 ? 14.625 -5.125 -17.675 1.00 98.81 84 THR A C 1
ATOM 582 O O . THR A 1 84 ? 13.758 -5.873 -18.120 1.00 98.81 84 THR A O 1
ATOM 585 N N . THR A 1 85 ? 15.102 -4.092 -18.365 1.00 98.81 85 THR A N 1
ATOM 586 C CA . THR A 1 85 ? 14.687 -3.782 -19.736 1.00 98.81 85 THR A CA 1
ATOM 587 C C . THR A 1 85 ? 15.778 -4.202 -20.706 1.00 98.81 85 THR A C 1
ATOM 589 O O . THR A 1 85 ? 16.914 -3.750 -20.580 1.00 98.81 85 THR A O 1
ATOM 592 N N . THR A 1 86 ? 15.437 -5.022 -21.693 1.00 98.75 86 THR A N 1
ATOM 593 C CA . THR A 1 86 ? 16.334 -5.395 -22.792 1.00 98.75 86 THR A CA 1
ATOM 594 C C . THR A 1 86 ? 15.870 -4.705 -24.062 1.00 98.75 86 THR A C 1
ATOM 596 O O . THR A 1 86 ? 14.692 -4.781 -24.405 1.00 98.75 86 THR A O 1
ATOM 599 N N . LEU A 1 87 ? 16.799 -4.040 -24.745 1.00 98.56 87 LEU A N 1
ATOM 600 C CA . LEU A 1 87 ? 16.610 -3.445 -26.061 1.00 98.56 87 LEU A CA 1
ATOM 601 C C . LEU A 1 87 ? 17.483 -4.205 -27.063 1.00 98.56 87 LEU A C 1
ATOM 603 O O . LEU A 1 87 ? 18.656 -4.476 -26.783 1.00 98.56 87 LEU A O 1
ATOM 607 N N . SER A 1 88 ? 16.919 -4.550 -28.213 1.00 97.25 88 SER A N 1
ATOM 608 C CA . SER A 1 88 ? 17.619 -5.238 -29.298 1.00 97.25 88 SER A CA 1
ATOM 609 C C . SER A 1 88 ? 17.300 -4.578 -30.629 1.00 97.25 88 SER A C 1
ATOM 611 O O . SER A 1 88 ? 16.145 -4.223 -30.876 1.00 97.25 88 SER A O 1
ATOM 613 N N . ASP A 1 89 ? 18.307 -4.467 -31.485 1.00 94.88 89 ASP A N 1
ATOM 614 C CA . ASP A 1 89 ? 18.118 -4.105 -32.883 1.00 94.88 89 ASP A CA 1
ATOM 615 C C . ASP A 1 89 ? 17.622 -5.314 -33.696 1.00 94.88 89 ASP A C 1
ATOM 617 O O . ASP A 1 89 ? 18.006 -6.463 -33.444 1.00 94.88 89 ASP A O 1
ATOM 621 N N . ARG A 1 90 ? 16.699 -5.081 -34.634 1.00 89.31 90 ARG A N 1
ATOM 622 C CA . ARG A 1 90 ? 16.170 -6.126 -35.516 1.00 89.31 90 ARG A CA 1
ATOM 623 C C . ARG A 1 90 ? 17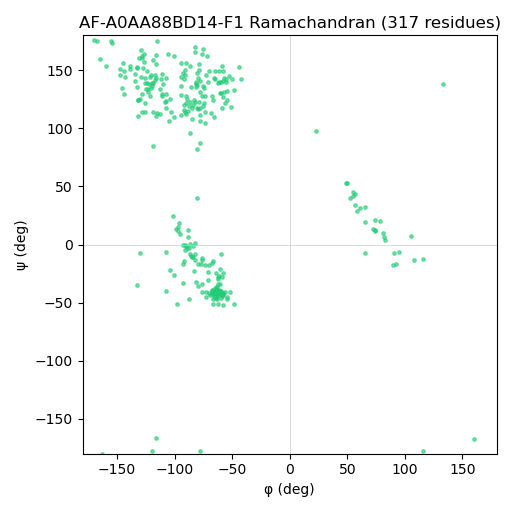.158 -6.401 -36.639 1.00 89.31 90 ARG A C 1
ATOM 625 O O . ARG A 1 90 ? 17.826 -5.513 -37.144 1.00 89.31 90 ARG A O 1
ATOM 632 N N . SER A 1 91 ? 17.143 -7.646 -37.117 1.00 84.38 91 SER A N 1
ATOM 633 C CA . SER A 1 91 ? 17.939 -8.065 -38.274 1.00 84.38 91 SER A CA 1
ATOM 634 C C . SER A 1 91 ? 17.798 -7.085 -39.460 1.00 84.38 91 SER A C 1
ATOM 636 O O . SER A 1 91 ? 16.662 -6.755 -39.820 1.00 84.38 91 SER A O 1
ATOM 638 N N . PRO A 1 92 ? 18.908 -6.663 -40.105 1.00 85.69 92 PRO A N 1
ATOM 639 C CA . PRO A 1 92 ? 20.268 -7.212 -39.992 1.00 85.69 92 PRO A CA 1
ATOM 640 C C . PRO A 1 92 ? 21.010 -6.881 -38.691 1.00 85.69 92 PRO A C 1
ATOM 642 O O . PRO A 1 92 ? 21.889 -7.661 -38.335 1.00 85.69 92 PRO A O 1
ATOM 645 N N . GLY A 1 93 ? 20.550 -5.863 -37.960 1.00 84.19 93 GLY A N 1
ATOM 646 C CA . GLY A 1 93 ? 21.021 -5.436 -36.649 1.00 84.19 93 GLY A CA 1
ATOM 647 C C . GLY A 1 93 ? 21.303 -6.556 -35.657 1.00 84.19 93 GLY A C 1
ATOM 648 O O . GLY A 1 93 ? 20.586 -7.563 -35.596 1.00 84.19 93 GLY A O 1
ATOM 649 N N . THR A 1 94 ? 22.364 -6.380 -34.866 1.00 89.19 94 THR A N 1
ATOM 650 C CA . THR A 1 94 ? 22.765 -7.352 -33.832 1.00 89.19 94 THR A CA 1
ATOM 651 C C . THR A 1 94 ? 23.008 -6.737 -32.457 1.00 89.19 94 THR A C 1
ATOM 653 O O . THR A 1 94 ? 23.195 -7.482 -31.489 1.00 89.19 94 THR A O 1
ATOM 656 N N . ALA A 1 95 ? 22.992 -5.406 -32.338 1.00 93.81 95 ALA A N 1
ATOM 657 C CA . ALA A 1 95 ? 23.228 -4.744 -31.070 1.00 93.81 95 ALA A CA 1
ATOM 658 C C . ALA A 1 95 ? 22.121 -5.058 -30.058 1.00 93.81 95 ALA A C 1
ATOM 660 O O . ALA A 1 95 ? 20.929 -5.145 -30.366 1.00 93.81 95 ALA A O 1
ATOM 661 N N . THR A 1 96 ? 22.527 -5.219 -28.803 1.00 96.50 96 THR A N 1
ATOM 662 C CA . THR A 1 96 ? 21.605 -5.373 -27.685 1.00 96.50 96 THR A CA 1
ATOM 663 C C . THR A 1 96 ? 22.193 -4.758 -26.429 1.00 96.50 96 THR A C 1
ATOM 665 O O . THR A 1 96 ? 23.402 -4.806 -26.203 1.00 96.50 96 THR A O 1
ATOM 668 N N . ALA A 1 97 ? 21.330 -4.189 -25.597 1.00 98.06 97 ALA A N 1
ATOM 669 C CA . ALA A 1 97 ? 21.697 -3.673 -24.293 1.00 98.06 97 ALA A CA 1
ATOM 670 C C . ALA A 1 97 ? 20.628 -4.017 -23.268 1.00 98.06 97 ALA A C 1
ATOM 672 O O . ALA A 1 97 ? 19.450 -4.177 -23.586 1.00 98.06 97 ALA A O 1
ATOM 673 N N . THR A 1 98 ? 21.052 -4.098 -22.013 1.00 98.44 98 THR A N 1
ATOM 674 C CA . THR A 1 98 ? 20.149 -4.240 -20.876 1.00 98.44 98 THR A CA 1
ATOM 675 C C . THR A 1 98 ? 20.326 -3.050 -19.948 1.00 98.44 98 THR A C 1
ATOM 677 O O . THR A 1 98 ? 21.447 -2.604 -19.710 1.00 98.44 98 THR A O 1
ATOM 680 N N . ALA A 1 99 ? 19.215 -2.546 -19.432 1.00 98.62 99 ALA A N 1
ATOM 681 C CA . ALA A 1 99 ? 19.153 -1.477 -18.454 1.00 98.62 99 ALA A CA 1
ATOM 682 C C . ALA A 1 99 ? 18.392 -1.973 -17.222 1.00 98.62 99 ALA A C 1
ATOM 684 O O . ALA A 1 99 ? 17.331 -2.588 -17.349 1.00 98.62 99 ALA A O 1
ATOM 685 N N . THR A 1 100 ? 18.930 -1.703 -16.034 1.00 98.50 100 THR A N 1
ATOM 686 C CA . THR A 1 100 ? 18.307 -2.077 -14.758 1.00 98.50 100 THR A CA 1
ATOM 687 C C . THR A 1 100 ? 17.778 -0.841 -14.048 1.00 98.50 100 THR A C 1
ATOM 689 O O . THR A 1 100 ? 18.538 0.093 -13.785 1.00 98.50 100 THR A O 1
ATOM 692 N N . GLY A 1 101 ? 16.482 -0.841 -13.759 1.00 98.31 101 GLY A N 1
ATOM 693 C CA . GLY A 1 101 ? 15.786 0.130 -12.923 1.00 98.31 101 GLY A CA 1
ATOM 694 C C . GLY A 1 101 ? 15.219 -0.542 -11.675 1.00 98.31 101 GLY A C 1
ATOM 695 O O . GLY A 1 101 ? 15.549 -1.687 -11.361 1.00 98.31 101 GLY A O 1
ATOM 696 N N . SER A 1 102 ? 14.338 0.156 -10.970 1.00 98.19 102 SER A N 1
ATOM 697 C CA . SER A 1 102 ? 13.671 -0.388 -9.785 1.00 98.19 102 SER A CA 1
ATOM 698 C C . SER A 1 102 ? 12.233 0.100 -9.687 1.00 98.19 102 SER A C 1
ATOM 700 O O . SER A 1 102 ? 11.963 1.241 -10.043 1.00 98.19 102 SER A O 1
ATOM 702 N N . ALA A 1 103 ? 11.339 -0.701 -9.124 1.00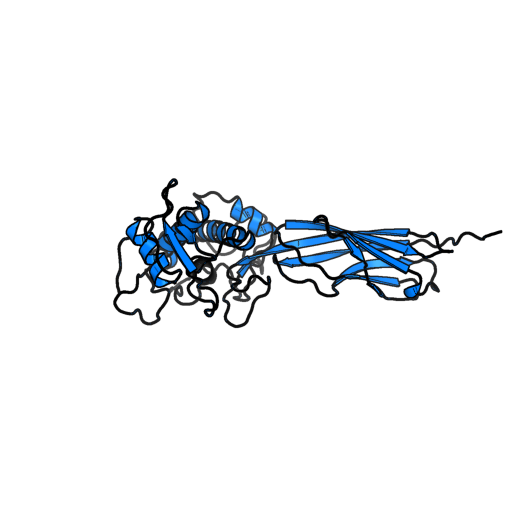 98.38 103 ALA A N 1
ATOM 703 C CA . ALA A 1 103 ? 10.058 -0.235 -8.608 1.00 98.38 103 ALA A CA 1
ATOM 704 C C . ALA A 1 103 ? 10.068 -0.353 -7.085 1.00 98.38 103 ALA A C 1
ATOM 706 O O . ALA A 1 103 ? 10.399 -1.409 -6.555 1.00 98.38 103 ALA A O 1
ATOM 707 N N . THR A 1 104 ? 9.732 0.724 -6.379 1.00 97.75 104 THR A N 1
ATOM 708 C CA . THR A 1 104 ? 9.414 0.678 -4.948 1.00 97.75 104 THR A CA 1
ATOM 709 C C . THR A 1 104 ? 7.906 0.771 -4.784 1.00 97.75 104 THR A C 1
ATOM 711 O O . THR A 1 104 ? 7.311 1.799 -5.113 1.00 97.75 104 THR A O 1
ATOM 714 N N . VAL A 1 105 ? 7.308 -0.305 -4.286 1.00 98.25 105 VAL A N 1
ATOM 715 C CA . VAL A 1 105 ? 5.862 -0.486 -4.162 1.00 98.25 105 VAL A CA 1
ATOM 716 C C . VAL A 1 105 ? 5.481 -0.321 -2.693 1.00 98.25 105 VAL A C 1
ATOM 718 O O . VAL A 1 105 ? 5.813 -1.161 -1.858 1.00 98.25 105 VAL A O 1
ATOM 721 N N . GLY A 1 106 ? 4.853 0.806 -2.367 1.00 97.75 106 GLY A N 1
ATOM 722 C CA . GLY A 1 106 ? 4.341 1.120 -1.036 1.00 97.75 106 GLY A CA 1
ATOM 723 C C . GLY A 1 106 ? 3.024 0.418 -0.707 1.00 97.75 106 GLY A C 1
ATOM 724 O O . GLY A 1 106 ? 2.481 -0.360 -1.495 1.00 97.75 106 GLY A O 1
ATOM 725 N N . ILE A 1 107 ? 2.511 0.720 0.482 1.00 97.94 107 ILE A N 1
ATOM 726 C CA . ILE A 1 107 ? 1.198 0.271 0.954 1.00 97.94 107 ILE A CA 1
ATOM 727 C C . ILE A 1 107 ? 0.293 1.498 1.024 1.00 97.94 107 ILE A C 1
ATOM 729 O O . ILE A 1 107 ? 0.681 2.504 1.622 1.00 97.94 107 ILE A O 1
ATOM 733 N N . LEU A 1 108 ? -0.894 1.418 0.426 1.00 97.44 108 LEU A N 1
ATOM 734 C CA . LEU A 1 108 ? -1.926 2.442 0.549 1.00 97.44 108 LEU A CA 1
ATOM 735 C C . LEU A 1 108 ? -2.946 1.962 1.580 1.00 97.44 108 LEU A C 1
ATOM 737 O O . LEU A 1 108 ? -3.643 0.985 1.350 1.00 97.44 108 LEU A O 1
ATOM 741 N N . LEU A 1 109 ? -2.975 2.603 2.746 1.00 97.31 109 LEU A N 1
ATOM 742 C CA . LEU A 1 109 ? -3.951 2.282 3.784 1.00 97.31 109 LEU A CA 1
ATOM 743 C C . LEU A 1 109 ? -5.286 2.948 3.461 1.00 97.31 109 LEU A C 1
ATOM 745 O O . LEU A 1 109 ? -5.281 4.139 3.148 1.00 97.31 109 LEU A O 1
ATOM 749 N N . GLY A 1 110 ? -6.392 2.229 3.642 1.00 93.56 110 GLY A N 1
ATOM 750 C CA . GLY A 1 110 ? -7.755 2.778 3.567 1.00 93.56 110 GLY A CA 1
ATOM 751 C C . GLY A 1 110 ? -8.259 2.987 2.146 1.00 93.56 110 GLY A C 1
ATOM 752 O O . GLY A 1 110 ? -9.155 3.797 1.933 1.00 93.56 110 GLY A O 1
ATOM 753 N N . ASP A 1 111 ? -7.636 2.299 1.191 1.00 91.06 111 ASP A N 1
ATOM 754 C CA . ASP A 1 111 ? -8.123 2.171 -0.176 1.00 91.06 111 ASP A CA 1
ATOM 755 C C . ASP A 1 111 ? -9.251 1.133 -0.185 1.00 91.06 111 ASP A C 1
ATOM 757 O O . ASP A 1 111 ? -9.024 -0.068 -0.012 1.00 91.06 111 ASP A O 1
ATOM 761 N N . ALA A 1 112 ? -10.481 1.614 -0.320 1.00 87.56 112 ALA A N 1
ATOM 762 C CA . ALA A 1 112 ? -11.669 0.787 -0.186 1.00 87.56 112 ALA A CA 1
ATOM 763 C C . ALA A 1 112 ? -12.002 0.036 -1.478 1.00 87.56 112 ALA A C 1
ATOM 765 O O . ALA A 1 112 ? -12.709 -0.977 -1.443 1.00 87.56 112 ALA A O 1
ATOM 766 N N . ASN A 1 113 ? -11.537 0.540 -2.625 1.00 87.38 113 ASN A N 1
ATOM 767 C CA . ASN A 1 113 ? -11.779 -0.075 -3.925 1.00 87.38 113 ASN A CA 1
ATOM 768 C C . ASN A 1 113 ? -10.638 -1.039 -4.336 1.00 87.38 113 ASN A C 1
ATOM 770 O O . ASN A 1 113 ? -10.847 -1.900 -5.197 1.00 87.38 113 ASN A O 1
ATOM 774 N N . GLY A 1 114 ? -9.480 -0.938 -3.674 1.00 89.12 114 GLY A N 1
ATOM 775 C CA . GLY A 1 114 ? -8.308 -1.789 -3.841 1.00 89.12 114 GLY A CA 1
ATOM 776 C C . GLY A 1 114 ? -7.511 -1.526 -5.121 1.00 89.12 114 GLY A C 1
ATOM 777 O O . GLY A 1 114 ? -6.812 -2.434 -5.583 1.00 89.12 114 GLY A O 1
ATOM 778 N N . ASP A 1 115 ? -7.638 -0.351 -5.740 1.00 91.69 115 ASP A N 1
ATOM 779 C CA . ASP A 1 115 ? -6.977 0.007 -7.000 1.00 91.69 115 ASP A CA 1
ATOM 780 C C . ASP A 1 115 ? -5.607 0.689 -6.832 1.00 91.69 115 ASP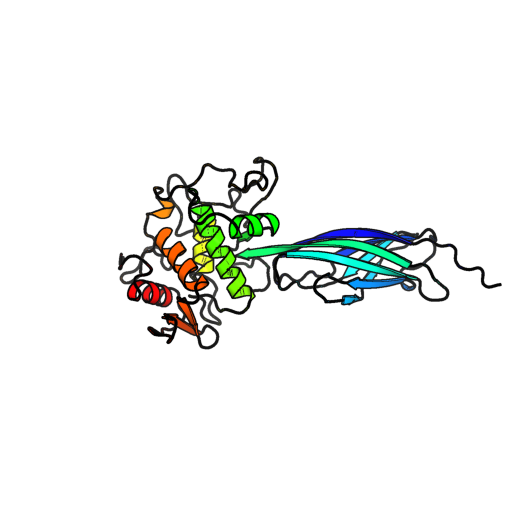 A C 1
ATOM 782 O O . ASP A 1 115 ? -4.932 0.990 -7.823 1.00 91.69 115 ASP A O 1
ATOM 786 N N . GLY A 1 116 ? -5.165 0.898 -5.592 1.00 92.88 116 GLY A N 1
ATOM 787 C CA . GLY A 1 116 ? -3.887 1.501 -5.232 1.00 92.88 116 GLY A CA 1
ATOM 788 C C . GLY A 1 116 ? -3.811 3.013 -5.454 1.00 92.88 116 GLY A C 1
ATOM 789 O O . GLY A 1 116 ? -2.710 3.587 -5.426 1.00 92.88 116 GLY A O 1
ATOM 790 N N . VAL A 1 117 ? -4.936 3.680 -5.703 1.00 92.38 117 VAL A N 1
ATOM 791 C CA . VAL A 1 117 ? -5.045 5.124 -5.920 1.00 92.38 117 VAL A CA 1
ATOM 792 C C . VAL A 1 117 ? -5.912 5.741 -4.826 1.00 92.38 117 VAL A C 1
ATOM 794 O O . VAL A 1 117 ? -6.838 5.136 -4.321 1.00 92.38 117 VAL A O 1
ATOM 797 N N . GLN A 1 118 ? -5.586 6.974 -4.435 1.00 91.00 118 GLN A N 1
ATOM 798 C CA . GLN A 1 118 ? -6.467 7.743 -3.564 1.00 91.00 118 GLN A CA 1
ATOM 799 C C . GLN A 1 118 ? -7.656 8.273 -4.368 1.00 91.00 118 GLN A C 1
ATOM 801 O O . GLN A 1 118 ? -7.468 9.114 -5.256 1.00 91.00 118 GLN A O 1
ATOM 806 N N . ASP A 1 119 ? -8.865 7.872 -3.986 1.00 88.88 119 ASP A N 1
ATOM 807 C CA . ASP A 1 119 ? -10.096 8.350 -4.600 1.00 88.88 119 ASP A CA 1
ATOM 808 C C . ASP A 1 119 ? -10.813 9.442 -3.798 1.00 88.88 119 ASP A C 1
ATOM 810 O O . ASP A 1 119 ? -10.607 9.679 -2.604 1.00 88.88 119 ASP A O 1
ATOM 814 N N . ASN A 1 120 ? -11.718 10.151 -4.480 1.00 86.06 120 ASN A N 1
ATOM 815 C CA . ASN A 1 120 ? -12.558 11.147 -3.830 1.00 86.06 120 ASN A CA 1
ATOM 816 C C . ASN A 1 120 ? -13.555 10.480 -2.870 1.00 86.06 120 ASN A C 1
ATOM 818 O O . ASN A 1 120 ? -14.530 9.871 -3.310 1.00 86.06 120 ASN A O 1
ATOM 822 N N . GLY A 1 121 ? -13.374 10.725 -1.575 1.00 81.00 121 GLY A N 1
ATOM 823 C CA . GLY A 1 121 ? -14.195 10.155 -0.505 1.00 81.00 121 GLY A CA 1
ATOM 824 C C . GLY A 1 121 ? -13.406 9.232 0.416 1.00 81.00 121 GLY A C 1
ATOM 825 O O . GLY A 1 121 ? -13.886 8.932 1.501 1.00 81.00 121 GLY A O 1
ATOM 826 N N . GLU A 1 122 ? -12.189 8.857 0.027 1.00 89.69 122 GLU A N 1
ATOM 827 C CA . GLU A 1 122 ? -11.293 8.067 0.860 1.00 89.69 122 GLU A CA 1
ATOM 828 C C . GLU A 1 122 ? -10.354 8.961 1.669 1.00 89.69 122 GLU A C 1
ATOM 830 O O . GLU A 1 122 ? -9.917 10.033 1.229 1.00 89.69 122 GLU A O 1
ATOM 835 N N . THR A 1 123 ? -9.993 8.499 2.862 1.00 90.94 123 THR A N 1
ATOM 836 C CA . THR A 1 123 ? -9.053 9.197 3.742 1.00 90.94 123 THR A CA 1
ATOM 837 C C . THR A 1 123 ? -7.655 8.594 3.704 1.00 90.94 123 THR A C 1
ATOM 839 O O . THR A 1 123 ? -6.883 8.833 4.623 1.00 90.94 123 THR A O 1
ATOM 842 N N . THR A 1 124 ? -7.282 7.912 2.616 1.00 95.25 124 THR A N 1
ATOM 843 C CA . THR A 1 124 ? -6.082 7.067 2.492 1.00 95.25 124 THR A CA 1
ATOM 844 C C . THR A 1 124 ? -4.770 7.636 3.054 1.00 95.25 124 THR A C 1
ATOM 846 O O . THR A 1 124 ? -4.530 8.847 3.010 1.00 95.25 124 THR A O 1
ATOM 849 N N . LEU A 1 125 ? -3.857 6.745 3.460 1.00 97.31 125 LEU A N 1
ATOM 850 C CA . LEU A 1 125 ? -2.465 7.078 3.789 1.00 97.31 125 LEU A CA 1
ATOM 851 C C . LEU A 1 125 ? -1.483 6.207 2.993 1.00 97.31 125 LEU A C 1
ATOM 853 O O . LEU A 1 125 ? -1.380 5.002 3.224 1.00 97.31 125 LEU A O 1
ATOM 857 N N . SER A 1 126 ? -0.711 6.821 2.097 1.00 97.81 126 SER A N 1
ATOM 858 C CA . SER A 1 126 ? 0.371 6.156 1.368 1.00 97.81 126 SER A CA 1
ATOM 859 C C . SER A 1 126 ? 1.619 6.029 2.239 1.00 97.81 126 SER A C 1
ATOM 861 O O . SER A 1 126 ? 2.171 7.021 2.719 1.00 97.81 126 SER A O 1
ATOM 863 N N . VAL A 1 127 ? 2.095 4.799 2.422 1.00 98.31 127 VAL A N 1
ATOM 864 C CA . VAL A 1 127 ? 3.272 4.475 3.230 1.00 98.31 127 VAL A CA 1
ATOM 865 C C . VAL A 1 127 ? 4.363 3.879 2.335 1.00 98.31 127 VAL A C 1
ATOM 867 O O . VAL A 1 127 ? 4.231 2.737 1.879 1.00 98.31 127 VAL A O 1
ATOM 870 N N . PRO A 1 128 ? 5.481 4.595 2.104 1.00 97.06 128 PRO A N 1
ATOM 871 C CA . PRO A 1 128 ? 6.596 4.063 1.328 1.00 97.06 128 PRO A CA 1
ATOM 872 C C . PRO A 1 128 ? 7.160 2.771 1.933 1.00 97.06 128 PRO A C 1
ATOM 874 O O . PRO A 1 128 ? 7.336 2.671 3.152 1.00 97.06 128 PRO A O 1
ATOM 877 N N . TRP A 1 129 ? 7.525 1.804 1.080 1.00 96.38 129 TRP A N 1
ATOM 878 C CA . TRP A 1 129 ? 7.951 0.461 1.506 1.00 96.38 129 TRP A CA 1
ATOM 879 C C . TRP A 1 129 ? 9.060 0.463 2.566 1.00 96.38 129 TRP A C 1
ATOM 881 O O . TRP A 1 129 ? 9.002 -0.288 3.537 1.00 96.38 129 TRP A O 1
ATOM 891 N N . ALA A 1 130 ? 10.053 1.348 2.431 1.00 94.56 130 ALA A N 1
ATOM 892 C CA . ALA A 1 130 ? 11.156 1.438 3.385 1.00 94.56 130 ALA A CA 1
ATOM 893 C C . ALA A 1 130 ? 10.680 1.764 4.815 1.00 94.56 130 ALA A C 1
ATOM 895 O O . ALA A 1 130 ? 11.184 1.186 5.778 1.00 94.56 130 ALA A O 1
ATOM 896 N N . ALA A 1 131 ? 9.699 2.661 4.968 1.00 97.25 131 ALA A N 1
ATOM 897 C CA . ALA A 1 131 ? 9.108 2.960 6.270 1.00 97.25 131 ALA A CA 1
ATOM 898 C C . ALA A 1 131 ? 8.147 1.857 6.718 1.00 97.25 131 ALA A C 1
ATOM 900 O O . ALA A 1 131 ? 8.207 1.452 7.879 1.00 97.25 131 ALA A O 1
ATOM 901 N N . ALA A 1 132 ? 7.329 1.316 5.808 1.00 98.06 132 ALA A N 1
ATOM 902 C CA . ALA A 1 132 ? 6.437 0.198 6.107 1.00 98.06 132 ALA A CA 1
ATOM 903 C C . ALA A 1 132 ? 7.207 -0.993 6.699 1.00 98.06 132 ALA A C 1
ATOM 905 O O . ALA A 1 132 ? 6.844 -1.502 7.758 1.00 98.06 132 ALA A O 1
ATOM 906 N N . GLN A 1 133 ? 8.334 -1.377 6.092 1.00 97.31 133 GLN A N 1
ATOM 907 C CA . GLN A 1 133 ? 9.183 -2.462 6.581 1.00 97.31 133 GLN A CA 1
ATOM 908 C C . GLN A 1 133 ? 9.714 -2.194 7.997 1.00 97.31 133 GLN A C 1
ATOM 910 O O . GLN A 1 133 ? 9.763 -3.104 8.826 1.00 97.31 133 GLN A O 1
ATOM 915 N N . GLN A 1 134 ? 10.113 -0.960 8.307 1.00 97.75 134 GLN A N 1
ATOM 916 C CA . GLN A 1 134 ? 10.590 -0.606 9.646 1.00 97.75 134 GLN A CA 1
ATOM 917 C C . GLN A 1 134 ? 9.459 -0.625 10.680 1.00 97.75 134 GLN A C 1
ATOM 919 O O . GLN A 1 134 ? 9.631 -1.181 11.763 1.00 97.75 134 GLN A O 1
ATOM 924 N N . LEU A 1 135 ? 8.291 -0.083 10.332 1.00 98.12 135 LEU A N 1
ATOM 925 C CA . LEU A 1 135 ? 7.110 -0.049 11.197 1.00 98.12 135 LEU A CA 1
ATOM 926 C C . LEU A 1 135 ? 6.563 -1.459 11.473 1.00 98.12 135 LEU A C 1
ATOM 928 O O . LEU A 1 135 ? 6.260 -1.787 12.619 1.00 98.12 135 LEU A O 1
ATOM 932 N N . LEU A 1 136 ? 6.524 -2.334 10.464 1.00 97.94 136 LEU A N 1
ATOM 933 C CA . LEU A 1 136 ? 6.130 -3.741 10.611 1.00 97.94 136 LEU A CA 1
ATOM 934 C C . LEU A 1 136 ? 7.054 -4.517 11.565 1.00 97.94 136 LEU A C 1
ATOM 936 O O . LEU A 1 136 ? 6.591 -5.397 12.300 1.00 97.94 136 LEU A O 1
ATOM 940 N N . ASN A 1 137 ? 8.343 -4.165 11.580 1.00 97.00 137 ASN A N 1
ATOM 941 C CA . ASN A 1 137 ? 9.368 -4.757 12.441 1.00 97.00 137 ASN A CA 1
ATOM 942 C C . ASN A 1 137 ? 9.513 -4.061 13.804 1.00 97.00 137 ASN A C 1
ATOM 944 O O . ASN A 1 137 ? 10.303 -4.508 14.639 1.00 97.00 137 ASN A O 1
ATOM 948 N N . ALA A 1 138 ? 8.770 -2.982 14.057 1.00 96.88 138 ALA A N 1
ATOM 949 C CA . ALA A 1 138 ? 8.875 -2.242 15.303 1.00 96.88 138 ALA A CA 1
ATOM 950 C C . ALA A 1 138 ? 8.432 -3.085 16.512 1.00 96.88 138 ALA A C 1
ATOM 952 O O . ALA A 1 138 ? 7.553 -3.948 16.417 1.00 96.88 138 ALA A O 1
ATOM 953 N N . SER A 1 139 ? 9.030 -2.815 17.678 1.00 93.31 139 SER A N 1
ATOM 954 C CA . SER A 1 139 ? 8.655 -3.479 18.933 1.00 93.31 139 SER A CA 1
ATOM 955 C C . SER A 1 139 ? 7.202 -3.183 19.313 1.00 93.31 139 SER A C 1
ATOM 957 O O . SER A 1 139 ? 6.774 -2.031 19.271 1.00 93.31 139 SER A O 1
ATOM 959 N N . ASP A 1 140 ? 6.476 -4.195 19.793 1.00 86.50 140 ASP A N 1
ATOM 960 C CA . ASP A 1 140 ? 5.127 -4.019 20.356 1.00 86.50 140 ASP A CA 1
ATOM 961 C C . ASP A 1 140 ? 5.125 -3.213 21.666 1.00 86.50 140 ASP A C 1
ATOM 963 O O . ASP A 1 140 ? 4.082 -2.733 22.102 1.00 86.50 140 ASP A O 1
ATOM 967 N N . THR A 1 141 ? 6.294 -3.031 22.290 1.00 90.31 141 THR A N 1
ATOM 968 C CA . THR A 1 141 ? 6.475 -2.206 23.494 1.00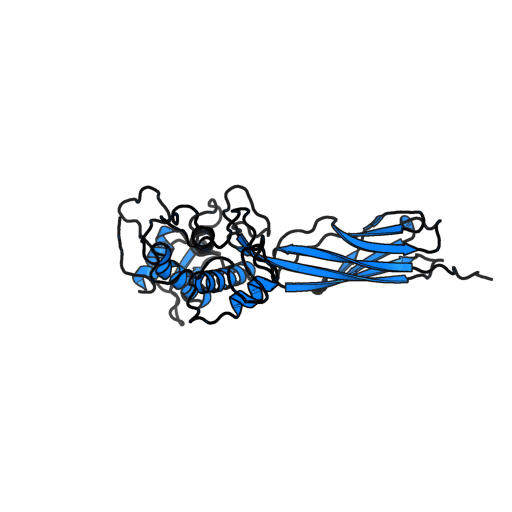 90.31 141 THR A CA 1
ATOM 969 C C . THR A 1 141 ? 6.981 -0.797 23.179 1.00 90.31 141 THR A C 1
ATOM 971 O O . THR A 1 141 ? 7.520 -0.132 24.068 1.00 90.31 141 THR A O 1
ATOM 974 N N . ASN A 1 142 ? 6.911 -0.352 21.919 1.00 94.31 142 ASN A N 1
ATOM 975 C CA . ASN A 1 142 ? 7.332 0.997 21.554 1.00 94.31 142 ASN A CA 1
ATOM 976 C C . ASN A 1 142 ? 6.496 2.037 22.334 1.00 94.31 142 ASN A C 1
ATOM 978 O O . ASN A 1 142 ? 5.271 1.921 22.369 1.00 94.31 142 ASN A O 1
ATOM 982 N N . PRO A 1 143 ? 7.125 3.036 22.983 1.00 93.19 143 PRO A N 1
ATOM 983 C CA . PRO A 1 143 ? 6.395 4.035 23.760 1.00 93.19 143 PRO A CA 1
ATOM 984 C C . PRO A 1 143 ? 5.576 5.014 22.905 1.00 93.19 143 PRO A C 1
ATOM 986 O O . PRO A 1 143 ? 4.715 5.694 23.464 1.00 93.19 143 PRO A O 1
ATOM 989 N N . ASP A 1 144 ? 5.855 5.121 21.600 1.00 95.81 144 ASP A N 1
ATOM 990 C CA . ASP A 1 144 ? 5.049 5.898 20.661 1.00 95.81 144 ASP A CA 1
ATOM 991 C C . ASP A 1 144 ? 3.872 5.055 20.158 1.00 95.81 144 ASP A C 1
ATOM 993 O O . ASP A 1 144 ? 4.039 4.124 19.363 1.00 95.81 144 ASP A O 1
ATOM 997 N N . VAL A 1 145 ? 2.663 5.387 20.607 1.00 94.50 145 VAL A N 1
ATOM 998 C CA . VAL A 1 145 ? 1.460 4.619 20.268 1.00 94.50 145 VAL A CA 1
ATOM 999 C C . VAL A 1 145 ? 1.145 4.645 18.775 1.00 94.50 145 VAL A C 1
ATOM 1001 O O . VAL A 1 145 ? 0.571 3.683 18.262 1.00 94.50 145 VAL A O 1
ATOM 1004 N N . ARG A 1 146 ? 1.605 5.670 18.046 1.00 96.38 146 ARG A N 1
ATOM 1005 C CA . ARG A 1 146 ? 1.448 5.758 16.587 1.00 96.38 146 ARG A CA 1
ATOM 1006 C C . ARG A 1 146 ? 2.173 4.636 15.872 1.00 96.38 146 ARG A C 1
ATOM 1008 O O . ARG A 1 146 ? 1.654 4.106 14.901 1.00 96.38 146 ARG A O 1
ATOM 1015 N N . ILE A 1 147 ? 3.343 4.235 16.372 1.00 97.06 147 ILE A N 1
ATOM 1016 C CA . ILE A 1 147 ? 4.102 3.119 15.801 1.00 97.06 147 ILE A CA 1
ATOM 1017 C C . ILE A 1 147 ? 3.318 1.818 15.978 1.00 97.06 147 ILE A C 1
ATOM 1019 O O . ILE A 1 147 ? 3.221 1.029 15.042 1.00 97.06 147 ILE A O 1
ATOM 1023 N N . SER A 1 148 ? 2.706 1.613 17.150 1.00 95.38 148 SER A N 1
ATOM 1024 C CA . SER A 1 148 ? 1.868 0.434 17.381 1.00 95.38 148 SER A CA 1
ATOM 1025 C C . SER A 1 148 ? 0.617 0.424 16.495 1.00 95.38 148 SER A C 1
ATOM 1027 O O . SER A 1 148 ? 0.289 -0.625 15.949 1.00 95.38 148 SER A O 1
ATOM 1029 N N . MET A 1 149 ? -0.027 1.580 16.293 1.00 97.06 149 MET A N 1
ATOM 1030 C CA . MET A 1 149 ? -1.192 1.709 15.417 1.00 97.06 149 MET A CA 1
ATOM 1031 C C . MET A 1 149 ? -0.816 1.462 13.951 1.00 97.06 149 MET A C 1
ATOM 1033 O O . MET A 1 149 ? -1.390 0.578 13.326 1.00 97.06 149 MET A O 1
ATOM 1037 N N . MET A 1 150 ? 0.216 2.144 13.436 1.00 98.06 150 MET A N 1
ATOM 1038 C CA . MET A 1 150 ? 0.728 1.942 12.072 1.00 98.06 150 MET A CA 1
ATOM 1039 C C . MET A 1 150 ? 1.076 0.485 11.808 1.00 98.06 150 MET A C 1
ATOM 1041 O O . MET A 1 150 ? 0.721 -0.055 10.770 1.00 98.06 150 MET A O 1
ATOM 1045 N N . LYS A 1 151 ? 1.764 -0.174 12.744 1.00 98.06 151 LYS A N 1
ATOM 1046 C CA . LYS A 1 151 ? 2.126 -1.584 12.599 1.00 98.06 151 LYS A CA 1
ATOM 1047 C C . LYS A 1 151 ? 0.895 -2.471 12.416 1.00 98.06 151 LYS A C 1
ATOM 1049 O O . LYS A 1 151 ? 0.927 -3.369 11.581 1.00 98.06 151 LYS A O 1
ATOM 1054 N N . GLN A 1 152 ? -0.157 -2.254 13.206 1.00 98.06 152 GLN A N 1
ATOM 1055 C CA . GLN A 1 152 ? -1.379 -3.052 13.102 1.00 98.06 152 GLN A CA 1
ATOM 1056 C C . GLN A 1 152 ? -2.178 -2.705 11.840 1.00 98.06 152 GLN A C 1
ATOM 1058 O O . GLN A 1 152 ? -2.623 -3.626 11.166 1.00 98.06 152 GLN A O 1
ATOM 1063 N N . ALA A 1 153 ? -2.280 -1.423 11.478 1.00 98.31 153 ALA A N 1
ATOM 1064 C CA . ALA A 1 153 ? -2.941 -0.976 10.251 1.00 98.31 153 ALA A CA 1
ATOM 1065 C C . ALA A 1 153 ? -2.240 -1.506 8.989 1.00 98.31 153 ALA A C 1
ATOM 1067 O O . ALA A 1 153 ? -2.894 -2.044 8.108 1.00 98.31 153 ALA A O 1
ATOM 1068 N N . LEU A 1 154 ? -0.903 -1.457 8.936 1.00 98.50 154 LEU A N 1
ATOM 1069 C CA . LEU A 1 154 ? -0.117 -2.011 7.826 1.00 98.50 154 LEU A CA 1
ATOM 1070 C C . LEU A 1 154 ? -0.318 -3.520 7.671 1.00 98.50 154 LEU A C 1
ATOM 1072 O O . LEU A 1 154 ? -0.410 -4.011 6.555 1.00 98.50 154 LEU A O 1
ATOM 1076 N N . ARG A 1 155 ? -0.378 -4.268 8.778 1.00 98.00 155 ARG A N 1
ATOM 1077 C CA . ARG A 1 155 ? -0.665 -5.711 8.731 1.00 98.00 155 ARG A CA 1
ATOM 1078 C C . ARG A 1 155 ? -2.080 -5.988 8.239 1.00 98.00 155 ARG A C 1
ATOM 1080 O O . ARG A 1 155 ? -2.253 -6.873 7.412 1.00 98.00 155 ARG A O 1
ATOM 1087 N N . ALA A 1 156 ? -3.045 -5.211 8.717 1.00 97.88 156 ALA A N 1
ATOM 1088 C CA . ALA A 1 156 ? -4.440 -5.386 8.357 1.00 97.88 156 ALA A CA 1
ATOM 1089 C C . ALA A 1 156 ? -4.656 -5.063 6.869 1.00 97.88 156 ALA A C 1
ATOM 1091 O O . ALA A 1 156 ? -5.258 -5.862 6.162 1.00 97.88 156 ALA A O 1
ATOM 1092 N N . GLN A 1 157 ? -4.046 -3.988 6.357 1.00 97.50 157 GLN A N 1
ATOM 1093 C CA . GLN A 1 157 ? -4.062 -3.687 4.925 1.00 97.50 157 GLN A CA 1
ATOM 1094 C C . GLN A 1 157 ? -3.385 -4.786 4.100 1.00 97.50 157 GLN A C 1
ATOM 1096 O O . GLN A 1 157 ? -3.930 -5.200 3.090 1.00 97.50 157 GLN A O 1
ATOM 1101 N N . LEU A 1 158 ? -2.241 -5.326 4.537 1.00 96.00 158 LEU A N 1
ATOM 1102 C CA . LEU A 1 158 ? -1.593 -6.435 3.823 1.00 96.00 158 LEU A CA 1
ATOM 1103 C C . LEU A 1 158 ? -2.461 -7.702 3.773 1.00 96.00 158 LEU A C 1
ATOM 1105 O O . LEU A 1 158 ? -2.404 -8.435 2.789 1.00 96.00 158 LEU A O 1
ATOM 1109 N N . ASN A 1 159 ? -3.252 -7.970 4.814 1.00 95.56 159 ASN A N 1
ATOM 1110 C CA . ASN A 1 159 ? -4.236 -9.051 4.787 1.00 95.56 159 ASN A CA 1
ATOM 1111 C C . ASN A 1 159 ? -5.355 -8.765 3.770 1.00 95.56 159 ASN A C 1
ATOM 1113 O O . ASN A 1 159 ? -5.757 -9.667 3.033 1.00 95.56 159 ASN A O 1
ATOM 1117 N N . ILE A 1 160 ? -5.821 -7.514 3.695 1.00 94.19 160 ILE A N 1
ATOM 1118 C CA . ILE A 1 160 ? -6.848 -7.080 2.738 1.00 94.19 160 ILE A CA 1
ATOM 1119 C C . ILE A 1 160 ? -6.337 -7.169 1.298 1.00 94.19 160 ILE A C 1
ATOM 1121 O O . ILE A 1 160 ? -6.991 -7.771 0.447 1.00 94.19 160 ILE A O 1
ATOM 1125 N N . ASP A 1 161 ? -5.117 -6.698 1.041 1.00 92.31 161 ASP A N 1
ATOM 1126 C CA . ASP A 1 161 ? -4.445 -6.814 -0.257 1.00 92.31 161 ASP A CA 1
ATOM 1127 C C . ASP A 1 161 ? -4.235 -8.290 -0.658 1.00 92.31 161 ASP A C 1
ATOM 1129 O O . ASP A 1 161 ? -4.203 -8.626 -1.843 1.00 92.31 161 ASP A O 1
ATOM 1133 N N . ALA A 1 162 ? -4.129 -9.196 0.325 1.00 91.88 162 ALA A N 1
ATOM 1134 C CA . ALA A 1 162 ? -4.071 -10.645 0.121 1.00 91.88 162 ALA A CA 1
ATOM 1135 C C . ALA A 1 162 ? -5.455 -11.307 -0.073 1.00 91.88 162 ALA A C 1
ATOM 1137 O O . ALA A 1 162 ? -5.530 -12.524 -0.275 1.00 91.88 162 ALA A O 1
ATOM 1138 N N . GLY A 1 163 ? -6.536 -10.523 -0.058 1.00 91.19 163 GLY A N 1
ATOM 1139 C CA . GLY A 1 163 ? -7.899 -10.942 -0.382 1.00 91.19 163 GLY A CA 1
ATOM 1140 C C . GLY A 1 163 ? -8.841 -11.110 0.811 1.00 91.19 163 GLY A C 1
ATOM 1141 O O . GLY A 1 163 ? -9.956 -11.603 0.618 1.00 91.19 163 GLY A O 1
ATOM 1142 N N . GLU A 1 164 ? -8.436 -10.741 2.030 1.00 93.00 164 GLU A N 1
ATOM 1143 C CA . GLU A 1 164 ? -9.378 -10.643 3.150 1.00 93.00 164 GLU A CA 1
ATOM 1144 C C . GLU A 1 164 ? -10.302 -9.430 2.959 1.00 93.00 164 GLU A C 1
ATOM 1146 O O . GLU A 1 164 ? -9.879 -8.373 2.505 1.00 93.00 164 GLU A O 1
ATOM 1151 N N . ALA A 1 165 ? -11.589 -9.568 3.280 1.00 93.56 165 ALA A N 1
ATOM 1152 C CA . ALA A 1 165 ? -12.489 -8.417 3.241 1.00 93.56 165 ALA A CA 1
ATOM 1153 C C . ALA A 1 165 ? -12.341 -7.601 4.530 1.00 93.56 165 ALA A C 1
ATOM 1155 O O . ALA A 1 165 ? -12.262 -8.185 5.616 1.00 93.56 165 ALA A O 1
ATOM 1156 N N . ASP A 1 166 ? -12.359 -6.277 4.405 1.00 94.25 166 ASP A N 1
ATOM 1157 C CA . ASP A 1 166 ? -12.233 -5.354 5.531 1.00 94.25 166 ASP A CA 1
ATOM 1158 C C . ASP A 1 166 ? -13.465 -5.426 6.466 1.00 94.25 166 ASP A C 1
ATOM 1160 O O . ASP A 1 166 ? -14.615 -5.345 5.999 1.00 94.25 166 ASP A O 1
ATOM 1164 N N . PRO A 1 167 ? -13.284 -5.625 7.786 1.00 95.38 167 PRO A N 1
ATOM 1165 C CA . PRO A 1 167 ? -14.369 -5.502 8.749 1.00 95.38 167 PRO A CA 1
ATOM 1166 C C . PRO A 1 167 ? -15.030 -4.119 8.705 1.00 95.38 167 PRO A C 1
ATOM 1168 O O . PRO A 1 167 ? -14.381 -3.084 8.760 1.00 95.38 167 PRO A O 1
ATOM 1171 N N . GLY A 1 168 ? -16.356 -4.104 8.635 1.00 92.19 168 GLY A N 1
ATOM 1172 C CA . GLY A 1 168 ? -17.161 -2.893 8.491 1.00 92.19 168 GLY A CA 1
ATOM 1173 C C . GLY A 1 168 ? -17.439 -2.482 7.043 1.00 92.19 168 GLY A C 1
ATOM 1174 O O . GLY A 1 168 ? -18.429 -1.785 6.815 1.00 92.19 168 GLY A O 1
ATOM 1175 N N . LEU A 1 169 ? -16.673 -2.986 6.066 1.00 90.31 169 LEU A N 1
ATOM 1176 C CA . LEU A 1 169 ? -16.875 -2.688 4.648 1.00 90.31 169 LEU A CA 1
ATOM 1177 C C . LEU A 1 169 ? -17.895 -3.644 4.014 1.00 90.31 169 LEU A C 1
ATOM 1179 O O . LEU A 1 169 ? -17.574 -4.753 3.573 1.00 90.31 169 LEU A O 1
ATOM 1183 N N . PHE A 1 170 ? -19.155 -3.213 3.946 1.00 85.44 170 PHE A N 1
ATOM 1184 C CA . PHE A 1 170 ? -20.192 -3.989 3.267 1.00 85.44 170 PHE A CA 1
ATOM 1185 C C . PHE A 1 170 ? -20.056 -3.870 1.736 1.00 85.44 170 PHE A C 1
ATOM 1187 O O . PHE A 1 170 ? -20.096 -2.754 1.210 1.00 85.44 170 PHE A O 1
ATOM 1194 N N . PRO A 1 171 ? -20.000 -4.986 0.982 1.00 80.50 171 PRO A N 1
ATOM 1195 C CA . PRO A 1 171 ? -19.858 -4.946 -0.470 1.00 80.50 171 PRO A CA 1
ATOM 1196 C C . PRO A 1 171 ? -20.928 -4.088 -1.161 1.00 80.50 171 PRO A C 1
ATOM 1198 O O . PRO A 1 171 ? -22.131 -4.326 -1.026 1.00 80.50 171 PRO A O 1
ATOM 1201 N N . GLY A 1 172 ? -20.478 -3.103 -1.941 1.00 74.81 172 GLY A N 1
ATOM 1202 C CA . GLY A 1 172 ? -21.345 -2.204 -2.708 1.00 74.81 172 GLY A CA 1
ATOM 1203 C C . GLY A 1 172 ? -21.941 -1.033 -1.918 1.00 74.81 172 GLY A C 1
ATOM 1204 O O . GLY A 1 172 ? -22.783 -0.323 -2.469 1.00 74.81 172 GLY A O 1
ATOM 1205 N N . GLN A 1 173 ? -21.541 -0.822 -0.660 1.00 73.56 173 GLN A N 1
ATOM 1206 C CA . GLN A 1 173 ? -21.794 0.430 0.061 1.00 73.56 173 GLN A CA 1
ATOM 1207 C C . GLN A 1 173 ? -20.638 1.421 -0.150 1.00 73.56 173 GLN A C 1
ATOM 1209 O O . GLN A 1 173 ? -19.533 0.993 -0.486 1.00 73.56 173 GLN A O 1
ATOM 1214 N N . PRO A 1 174 ? -20.879 2.738 0.005 1.00 68.12 174 PRO A N 1
ATOM 1215 C CA . PRO A 1 174 ? -19.806 3.724 0.021 1.00 68.12 174 PRO A CA 1
ATOM 1216 C C . PRO A 1 174 ? -18.760 3.380 1.084 1.00 68.12 174 PRO A C 1
ATOM 1218 O O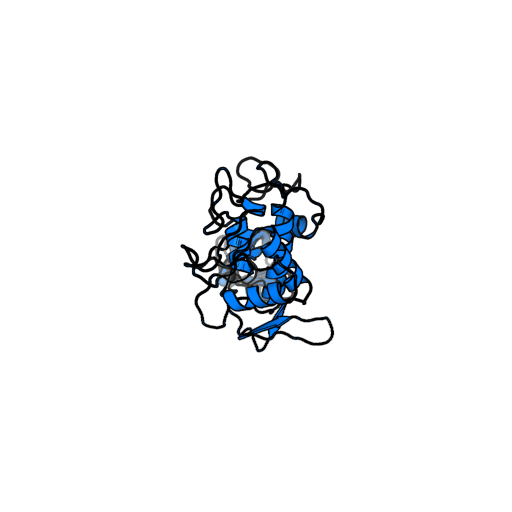 . PRO A 1 174 ? -19.121 2.932 2.172 1.00 68.12 174 PRO A O 1
ATOM 1221 N N . ALA A 1 175 ? -17.493 3.621 0.753 1.00 69.81 175 ALA A N 1
ATOM 1222 C CA . ALA A 1 175 ? -16.381 3.539 1.689 1.00 69.81 175 ALA A CA 1
ATOM 1223 C C . ALA A 1 175 ? -16.592 4.481 2.882 1.00 69.81 175 ALA A C 1
ATOM 1225 O O . ALA A 1 175 ? -17.203 5.547 2.734 1.00 69.81 175 ALA A O 1
ATOM 1226 N N . GLY A 1 176 ? -16.074 4.092 4.044 1.00 72.12 176 GLY A N 1
ATOM 1227 C CA . GLY A 1 176 ? -16.188 4.871 5.268 1.00 72.12 176 GLY A CA 1
ATOM 1228 C C . GLY A 1 176 ? -16.617 4.019 6.454 1.00 72.12 176 GLY A C 1
ATOM 1229 O O . GLY A 1 176 ? -17.543 3.214 6.357 1.00 72.12 176 GLY A O 1
ATOM 1230 N N . HIS A 1 177 ? -15.978 4.265 7.599 1.00 82.06 177 HIS A N 1
ATOM 1231 C CA . HIS A 1 177 ? -16.286 3.619 8.882 1.00 82.06 177 HIS A CA 1
ATOM 1232 C C . HIS A 1 177 ? -16.018 2.101 8.924 1.00 82.06 177 HIS A C 1
ATOM 1234 O O . HIS A 1 177 ? -16.561 1.392 9.771 1.00 82.06 177 HIS A O 1
ATOM 1240 N N . ASP A 1 178 ? -15.195 1.593 8.010 1.00 92.38 178 ASP A N 1
ATOM 1241 C CA . ASP A 1 178 ? -14.534 0.293 8.123 1.00 92.38 178 ASP A CA 1
ATOM 1242 C C . ASP A 1 178 ? -13.263 0.384 8.984 1.00 92.38 178 ASP A C 1
ATOM 1244 O O . ASP A 1 178 ? -12.768 1.471 9.307 1.00 92.38 178 ASP A O 1
ATOM 1248 N N . LEU A 1 179 ? -12.751 -0.777 9.388 1.00 95.06 179 LEU A N 1
ATOM 1249 C CA . LEU A 1 179 ? -11.678 -0.889 10.366 1.00 95.06 179 LEU A CA 1
ATOM 1250 C C . LEU A 1 179 ? -10.388 -0.195 9.904 1.00 95.06 179 LEU A C 1
ATOM 1252 O O . LEU A 1 179 ? -9.713 0.442 10.723 1.00 95.06 179 LEU A O 1
ATOM 1256 N N . ILE A 1 180 ? -10.019 -0.306 8.622 1.00 95.75 180 ILE A N 1
ATOM 1257 C CA . ILE A 1 180 ? -8.837 0.398 8.119 1.00 95.75 180 ILE A CA 1
ATOM 1258 C C . ILE A 1 180 ? -9.096 1.894 8.009 1.00 95.75 180 ILE A C 1
ATOM 1260 O O . ILE A 1 180 ? -8.240 2.668 8.440 1.00 95.75 180 ILE A O 1
ATOM 1264 N N . THR A 1 181 ? -10.237 2.323 7.476 1.00 94.31 181 THR A N 1
ATOM 1265 C CA . THR A 1 181 ? -10.555 3.749 7.340 1.00 94.31 181 THR A CA 1
ATOM 1266 C C . THR A 1 181 ? -10.521 4.446 8.698 1.00 94.31 181 THR A C 1
ATOM 1268 O O . THR A 1 181 ? -9.871 5.481 8.842 1.00 94.31 181 THR A O 1
ATOM 1271 N N . GLU A 1 182 ? -11.090 3.840 9.742 1.00 94.31 182 GLU A N 1
ATOM 1272 C CA . GLU A 1 182 ? -11.014 4.376 11.106 1.00 94.31 182 GLU A CA 1
ATOM 1273 C C . GLU A 1 182 ? -9.567 4.459 11.623 1.00 94.31 182 GLU A C 1
ATOM 1275 O O . GLU A 1 182 ? -9.180 5.438 12.273 1.00 94.31 182 GLU A O 1
ATOM 1280 N N . ALA A 1 183 ? -8.732 3.459 11.318 1.00 96.06 183 ALA A N 1
ATOM 1281 C CA . ALA A 1 183 ? -7.308 3.488 11.646 1.00 96.06 183 ALA A CA 1
ATOM 1282 C C . ALA A 1 183 ? -6.588 4.640 10.941 1.00 96.06 183 ALA A C 1
ATOM 1284 O O . ALA A 1 183 ? -5.770 5.329 11.559 1.00 96.06 183 ALA A O 1
ATOM 1285 N N . VAL A 1 184 ? -6.898 4.868 9.667 1.00 96.31 184 VAL A N 1
ATOM 1286 C CA . VAL A 1 184 ? -6.317 5.947 8.873 1.00 96.31 184 VAL A CA 1
ATOM 1287 C C . VAL A 1 184 ? -6.778 7.311 9.380 1.00 96.31 184 VAL A C 1
ATOM 1289 O O . VAL A 1 184 ? -5.937 8.192 9.573 1.00 96.31 184 VAL A O 1
ATOM 1292 N N . ASP A 1 185 ? -8.058 7.475 9.706 1.00 94.31 185 ASP A N 1
ATOM 1293 C CA . ASP A 1 185 ? -8.581 8.707 10.295 1.00 94.31 185 ASP A CA 1
ATOM 1294 C C . ASP A 1 185 ? -7.884 9.022 11.623 1.00 94.31 185 ASP A C 1
ATOM 1296 O O . ASP A 1 185 ? -7.462 10.159 11.855 1.00 94.31 185 ASP A O 1
ATOM 1300 N N . TRP A 1 186 ? -7.664 8.014 12.475 1.00 94.94 186 TRP A N 1
ATOM 1301 C CA . TRP A 1 186 ? -6.911 8.185 13.719 1.00 94.94 186 TRP A CA 1
ATOM 1302 C C . TRP A 1 186 ? -5.455 8.582 13.453 1.00 94.94 186 TRP A C 1
ATOM 1304 O O . TRP A 1 186 ? -4.930 9.521 14.066 1.00 94.94 186 TRP A O 1
ATOM 1314 N N . LEU A 1 187 ? -4.798 7.884 12.523 1.00 96.19 187 LEU A N 1
ATOM 1315 C CA . LEU A 1 187 ? -3.399 8.102 12.163 1.00 96.19 187 LEU A CA 1
ATOM 1316 C C . LEU A 1 187 ? -3.173 9.482 11.562 1.00 96.19 187 LEU A C 1
ATOM 1318 O O . LEU A 1 187 ? -2.153 10.087 11.870 1.00 96.19 187 LEU A O 1
ATOM 1322 N N . ARG A 1 188 ? -4.113 10.001 10.774 1.00 94.69 188 ARG A N 1
ATOM 1323 C CA . ARG A 1 188 ? -4.048 11.328 10.146 1.00 94.69 188 ARG A CA 1
ATOM 1324 C C . ARG A 1 188 ? -4.675 12.431 11.006 1.00 94.69 188 ARG A C 1
ATOM 1326 O O . ARG A 1 188 ? -4.586 13.610 10.679 1.00 94.69 188 ARG A O 1
ATOM 1333 N N . GLY A 1 189 ? -5.271 12.074 12.147 1.00 92.81 189 GLY A N 1
ATOM 1334 C CA . GLY A 1 189 ? -5.936 13.019 13.045 1.00 92.81 189 GLY A CA 1
ATOM 1335 C C . GLY A 1 189 ? -7.171 13.681 12.429 1.00 92.81 189 GLY A C 1
ATOM 1336 O O . GLY A 1 189 ? -7.442 14.846 12.730 1.00 92.81 189 GLY A O 1
ATOM 1337 N N . LEU A 1 190 ? -7.878 12.959 11.560 1.00 91.88 190 LEU A N 1
ATOM 1338 C CA . LEU A 1 190 ? -9.116 13.380 10.910 1.00 91.88 190 LEU A CA 1
ATOM 1339 C C . LEU A 1 190 ? -10.317 13.158 11.835 1.00 91.88 190 LEU A C 1
ATOM 1341 O O . LEU A 1 190 ? -10.194 12.571 12.907 1.00 91.88 190 LEU A O 1
ATOM 1345 N N . SER A 1 191 ? -11.482 13.686 11.456 1.00 88.44 191 SER A N 1
ATOM 1346 C CA . SER A 1 191 ? -12.719 13.460 12.212 1.00 88.44 191 SER A CA 1
ATOM 1347 C C . SER A 1 191 ? -13.053 11.964 12.233 1.00 88.44 191 SER A C 1
ATOM 1349 O O . SER A 1 191 ? -12.877 11.326 11.203 1.00 88.44 191 SER A O 1
ATOM 1351 N N . PRO A 1 192 ? -13.526 11.406 13.361 1.00 88.69 192 PRO A N 1
ATOM 1352 C CA . PRO A 1 192 ? -13.833 12.059 14.644 1.00 88.69 192 PRO A CA 1
ATOM 1353 C C . PRO A 1 192 ? -12.638 12.175 15.608 1.00 88.69 192 PRO A C 1
ATOM 1355 O O . PRO A 1 192 ? -12.763 12.744 16.692 1.00 88.69 192 PRO A O 1
ATOM 1358 N N . PHE A 1 193 ? -11.460 11.701 15.213 1.00 89.00 193 PHE A N 1
ATOM 1359 C CA . PHE A 1 193 ? -10.213 11.676 15.984 1.00 89.00 193 PHE A CA 1
ATOM 1360 C C . PHE A 1 193 ? -9.452 13.019 15.996 1.00 89.00 193 PHE A C 1
ATOM 1362 O O . PHE A 1 193 ? -8.217 13.083 15.937 1.00 89.00 193 PHE A O 1
ATOM 1369 N N . THR A 1 194 ? -10.187 14.123 16.112 1.00 87.38 194 THR A N 1
ATOM 1370 C CA . THR A 1 194 ? -9.629 15.474 16.232 1.00 87.38 194 THR A CA 1
ATOM 1371 C C . THR A 1 194 ? -9.516 15.872 17.702 1.00 87.38 194 THR A C 1
ATOM 1373 O O . THR A 1 194 ? -10.531 16.109 18.361 1.00 87.38 194 THR A O 1
ATOM 1376 N N . TYR A 1 195 ? -8.291 15.987 18.225 1.00 81.94 195 TYR A N 1
ATOM 1377 C CA . TYR A 1 195 ? -8.041 16.206 19.653 1.00 81.94 195 TYR A CA 1
ATOM 1378 C C . TYR A 1 195 ? -7.299 17.514 19.931 1.00 81.94 195 TYR A C 1
ATOM 1380 O O . TYR A 1 195 ? -6.291 17.828 19.300 1.00 81.94 195 TYR A O 1
ATOM 1388 N N . ALA A 1 196 ? -7.740 18.250 20.955 1.00 74.50 196 ALA A N 1
ATOM 1389 C CA . ALA A 1 196 ? -7.017 19.408 21.476 1.00 74.50 196 ALA A CA 1
ATOM 1390 C C . ALA A 1 196 ? -6.122 19.004 22.673 1.00 74.50 196 ALA A C 1
ATOM 1392 O O . ALA A 1 196 ? -6.585 18.274 23.556 1.00 74.50 196 ALA A O 1
ATOM 1393 N N . PRO A 1 197 ? -4.863 19.483 22.765 1.00 72.44 197 PRO A N 1
ATOM 1394 C CA . PRO A 1 197 ? -4.181 20.393 21.838 1.00 72.44 197 PRO A CA 1
ATOM 1395 C C . PRO A 1 197 ? -3.492 19.703 20.644 1.00 72.44 197 PRO A C 1
ATOM 1397 O O . PRO A 1 197 ? -3.033 20.407 19.750 1.00 72.44 197 PRO A O 1
ATOM 1400 N N . THR A 1 198 ? -3.374 18.370 20.630 1.00 78.00 198 THR A N 1
ATOM 1401 C CA . THR A 1 198 ? -2.693 17.619 19.559 1.00 78.00 198 THR A CA 1
ATOM 1402 C C . THR A 1 198 ? -3.387 16.289 19.269 1.00 78.00 198 THR A C 1
ATOM 1404 O O . THR A 1 198 ? -3.560 15.479 20.187 1.00 78.00 198 THR A O 1
ATOM 1407 N N . SER A 1 199 ? -3.685 16.026 17.997 1.00 81.69 199 SER A N 1
ATOM 1408 C CA . SER A 1 199 ? -3.987 14.682 17.488 1.00 81.69 199 SER A CA 1
ATOM 1409 C C . SER A 1 199 ? -2.712 13.843 17.351 1.00 81.69 199 SER A C 1
ATOM 1411 O O . SER A 1 199 ? -1.599 14.365 17.444 1.00 81.69 199 SER A O 1
ATOM 1413 N N . ALA A 1 200 ? -2.866 12.534 17.139 1.00 82.19 200 ALA A N 1
ATOM 1414 C CA . ALA A 1 200 ? -1.739 11.649 16.867 1.00 82.19 200 ALA A CA 1
ATOM 1415 C C . ALA A 1 200 ? -0.977 12.073 15.596 1.00 82.19 200 ALA A C 1
ATOM 1417 O O . ALA A 1 200 ? 0.250 12.164 15.641 1.00 82.19 200 ALA A O 1
ATOM 1418 N N . ASN A 1 201 ? -1.736 12.358 14.530 1.00 91.62 201 ASN A N 1
ATOM 1419 C CA . ASN A 1 201 ? -1.331 12.808 13.197 1.00 91.62 201 ASN A CA 1
ATOM 1420 C C . ASN A 1 201 ? 0.122 12.474 12.778 1.00 91.62 201 ASN A C 1
ATOM 1422 O O . ASN A 1 201 ? 1.073 13.183 13.122 1.00 91.62 201 ASN A O 1
ATOM 1426 N N . VAL A 1 202 ? 0.275 11.391 12.015 1.00 95.50 202 VAL A N 1
ATOM 1427 C CA . VAL A 1 202 ? 1.530 10.946 11.396 1.00 95.50 202 VAL A CA 1
ATOM 1428 C C . VAL A 1 202 ? 1.830 11.633 10.062 1.00 95.50 202 VAL A C 1
ATOM 1430 O O . VAL A 1 202 ? 2.934 11.466 9.572 1.00 95.50 202 VAL A O 1
ATOM 1433 N N . ASP A 1 203 ? 0.880 12.370 9.493 1.00 94.12 203 ASP A N 1
ATOM 1434 C CA . ASP A 1 203 ? 0.932 13.053 8.194 1.00 94.12 203 ASP A CA 1
ATOM 1435 C C . ASP A 1 203 ? 0.774 14.564 8.448 1.00 94.12 203 ASP A C 1
ATOM 1437 O O . ASP A 1 203 ? -0.323 15.130 8.481 1.00 94.12 203 ASP A O 1
ATOM 1441 N N . ILE A 1 204 ? 1.885 15.236 8.757 1.00 89.75 204 ILE A N 1
ATOM 1442 C CA . ILE A 1 204 ? 1.841 16.584 9.343 1.00 89.75 204 ILE A CA 1
ATOM 1443 C C . ILE A 1 204 ? 1.382 17.620 8.310 1.00 89.75 204 ILE A C 1
ATOM 1445 O O . ILE A 1 204 ? 0.755 18.625 8.669 1.00 89.75 204 ILE A O 1
ATOM 1449 N N . ASN A 1 205 ? 1.687 17.400 7.032 1.00 91.31 205 ASN A N 1
ATOM 1450 C CA . ASN A 1 205 ? 1.280 18.290 5.946 1.00 91.31 205 ASN A CA 1
ATOM 1451 C C . ASN A 1 205 ? -0.129 17.971 5.402 1.00 91.31 205 ASN A C 1
ATOM 1453 O O . ASN A 1 205 ? -0.677 18.800 4.675 1.00 91.31 205 ASN A O 1
ATOM 1457 N N . HIS A 1 206 ? -0.733 16.862 5.847 1.00 91.56 206 HIS A N 1
ATOM 1458 C CA . HIS A 1 206 ? -2.081 16.403 5.514 1.00 91.56 206 HIS A CA 1
ATOM 1459 C C . HIS A 1 206 ? -2.281 16.125 4.018 1.00 91.56 206 HIS A C 1
ATOM 1461 O O . HIS A 1 206 ? -3.387 16.306 3.501 1.00 91.56 206 HIS A O 1
ATOM 1467 N N . ASP A 1 207 ? -1.237 15.695 3.310 1.00 93.06 207 ASP A N 1
ATOM 1468 C CA . ASP A 1 207 ? -1.323 15.369 1.883 1.00 93.06 207 ASP A CA 1
ATOM 1469 C C . ASP A 1 207 ? -1.626 13.889 1.603 1.00 93.06 207 ASP A C 1
ATOM 1471 O O . ASP A 1 207 ? -1.789 13.506 0.446 1.00 93.06 207 ASP A O 1
ATOM 1475 N N . GLY A 1 208 ? -1.776 13.069 2.649 1.00 94.31 208 GLY A N 1
ATOM 1476 C CA . GLY A 1 208 ? -2.102 11.649 2.525 1.00 94.31 208 GLY A CA 1
ATOM 1477 C C . GLY A 1 208 ? -0.895 10.778 2.203 1.00 94.31 208 GLY A C 1
ATOM 1478 O O . GLY A 1 208 ? -1.063 9.596 1.907 1.00 94.31 208 GLY A O 1
ATOM 1479 N N . ILE A 1 209 ? 0.320 11.319 2.268 1.00 95.19 209 ILE A N 1
ATOM 1480 C CA . ILE A 1 209 ? 1.559 10.589 2.026 1.00 95.19 209 ILE A CA 1
ATOM 1481 C C . ILE A 1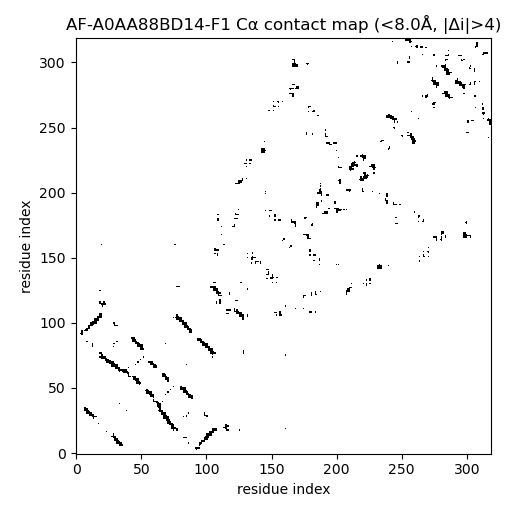 209 ? 2.426 10.695 3.274 1.00 95.19 209 ILE A C 1
ATOM 1483 O O . ILE A 1 209 ? 2.736 11.782 3.737 1.00 95.19 209 ILE A O 1
ATOM 1487 N N . LEU A 1 210 ? 2.898 9.563 3.794 1.00 97.31 210 LEU A N 1
ATOM 1488 C CA . LEU A 1 210 ? 3.910 9.582 4.842 1.00 97.31 210 LEU A CA 1
ATOM 1489 C C . LEU A 1 210 ? 5.257 9.979 4.223 1.00 97.31 210 LEU A C 1
ATOM 1491 O O . LEU A 1 210 ? 5.900 9.152 3.568 1.00 97.31 210 LEU A O 1
ATOM 1495 N N . GLN A 1 211 ? 5.726 11.213 4.435 1.00 96.31 211 GLN A N 1
ATOM 1496 C CA . GLN A 1 211 ? 7.039 11.610 3.924 1.00 96.31 211 GLN A CA 1
ATOM 1497 C C . GLN A 1 211 ? 8.158 10.968 4.739 1.00 96.31 211 GLN A C 1
ATOM 1499 O O . GLN A 1 211 ? 8.234 11.079 5.966 1.00 96.31 211 GLN A O 1
ATOM 1504 N N . THR A 1 212 ? 9.081 10.317 4.034 1.00 95.75 212 THR A N 1
ATOM 1505 C CA . THR A 1 212 ? 10.172 9.561 4.649 1.00 95.75 212 THR A CA 1
ATOM 1506 C C . THR A 1 212 ? 11.525 10.073 4.193 1.00 95.75 212 THR A C 1
ATOM 1508 O O . THR A 1 212 ? 11.753 10.258 2.998 1.00 95.75 212 THR A O 1
ATOM 1511 N N . GLY A 1 213 ? 12.472 10.186 5.120 1.00 93.44 213 GLY A N 1
ATOM 1512 C CA . GLY A 1 213 ? 13.839 10.549 4.770 1.00 93.44 213 GLY A CA 1
ATOM 1513 C C . GLY A 1 213 ? 14.831 10.330 5.901 1.00 93.44 213 GLY A C 1
ATOM 1514 O O . GLY A 1 213 ? 14.469 9.979 7.018 1.00 93.44 213 GLY A O 1
ATOM 1515 N N . ALA A 1 214 ? 16.113 10.550 5.616 1.00 92.19 214 ALA A N 1
ATOM 1516 C CA . ALA A 1 214 ? 17.173 10.423 6.619 1.00 92.19 214 ALA A CA 1
ATOM 1517 C C . ALA A 1 214 ? 17.233 11.612 7.600 1.00 92.19 214 ALA A C 1
ATOM 1519 O O . ALA A 1 214 ? 17.921 11.550 8.621 1.00 92.19 214 ALA A 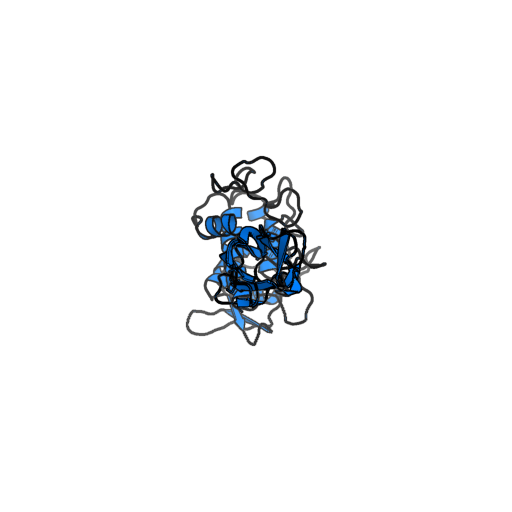O 1
ATOM 1520 N N . THR A 1 215 ? 16.544 12.713 7.289 1.00 89.31 215 THR A N 1
ATOM 1521 C CA . THR A 1 215 ? 16.508 13.935 8.101 1.00 89.31 215 THR A CA 1
ATOM 1522 C C . THR A 1 215 ? 15.088 14.221 8.563 1.00 89.31 215 THR A C 1
ATOM 1524 O O . THR A 1 215 ? 14.122 13.782 7.949 1.00 89.31 215 THR A O 1
ATOM 1527 N N . SER A 1 216 ? 14.949 15.009 9.625 1.00 86.94 216 SER A N 1
ATOM 1528 C CA . SER A 1 216 ? 13.629 15.413 10.119 1.00 86.94 216 SER A CA 1
ATOM 1529 C C . SER A 1 216 ? 13.035 16.629 9.396 1.00 86.94 216 SER A C 1
ATOM 1531 O O . SER A 1 216 ? 11.950 17.076 9.745 1.00 86.94 216 SER A O 1
ATOM 1533 N N . ILE A 1 217 ? 13.746 17.216 8.428 1.00 86.56 217 ILE A N 1
ATOM 1534 C CA . ILE A 1 217 ? 13.297 18.426 7.730 1.00 86.56 217 ILE A CA 1
ATOM 1535 C C . ILE A 1 217 ? 12.440 18.004 6.540 1.00 86.56 217 ILE A C 1
ATOM 1537 O O . ILE A 1 217 ? 12.958 17.395 5.609 1.00 86.56 217 ILE A O 1
ATOM 1541 N N . GLY A 1 218 ? 11.152 18.354 6.576 1.00 88.06 218 GLY A N 1
ATOM 1542 C CA . GLY A 1 218 ? 10.205 18.045 5.500 1.00 88.06 218 GLY A CA 1
ATOM 1543 C C . GLY A 1 218 ? 9.808 16.569 5.405 1.00 88.06 218 GLY A C 1
ATOM 1544 O O . GLY A 1 218 ? 9.248 16.179 4.391 1.00 88.06 218 GLY A O 1
ATOM 1545 N N . ASN A 1 219 ? 10.112 15.766 6.430 1.00 95.12 219 ASN A N 1
ATOM 1546 C CA . ASN A 1 219 ? 9.698 14.368 6.527 1.00 95.12 219 ASN A CA 1
ATOM 1547 C C . ASN A 1 219 ? 8.865 14.168 7.794 1.00 95.12 219 ASN A C 1
ATOM 1549 O O . ASN A 1 219 ? 9.192 14.732 8.844 1.00 95.12 219 ASN A O 1
ATOM 1553 N N . ASP A 1 220 ? 7.853 13.314 7.726 1.00 96.44 220 ASP A N 1
ATOM 1554 C CA . ASP A 1 220 ? 7.088 12.881 8.895 1.00 96.44 220 ASP A CA 1
ATOM 1555 C C . ASP A 1 220 ? 7.804 11.775 9.663 1.00 96.44 220 ASP A C 1
ATOM 1557 O O . ASP A 1 220 ? 7.711 11.688 10.889 1.00 96.44 220 ASP A O 1
ATOM 1561 N N . TYR A 1 221 ? 8.544 10.928 8.945 1.00 97.19 221 TYR A N 1
ATOM 1562 C CA . TYR A 1 221 ? 9.201 9.752 9.493 1.00 97.19 221 TYR A CA 1
ATOM 1563 C C . TYR A 1 221 ? 10.674 9.691 9.087 1.00 97.19 221 TYR A C 1
ATOM 1565 O O . TYR A 1 221 ? 11.037 9.726 7.907 1.00 97.19 221 TYR A O 1
ATOM 1573 N N . ASN A 1 222 ? 11.550 9.581 10.085 1.00 96.19 222 ASN A N 1
ATOM 1574 C CA . ASN A 1 222 ? 12.982 9.470 9.867 1.00 96.19 222 ASN A CA 1
ATOM 1575 C C . ASN A 1 222 ? 13.393 7.994 9.762 1.00 96.19 222 ASN A C 1
ATOM 1577 O O . ASN A 1 222 ? 13.339 7.251 10.743 1.00 96.19 222 ASN A O 1
ATOM 1581 N N . THR A 1 223 ? 13.859 7.580 8.583 1.00 95.31 223 THR A N 1
ATOM 1582 C CA . THR A 1 223 ? 14.213 6.181 8.282 1.00 95.31 223 THR A CA 1
ATOM 1583 C C . THR A 1 223 ? 15.545 5.732 8.887 1.00 95.31 223 THR A C 1
ATOM 1585 O O . THR A 1 223 ? 15.837 4.537 8.905 1.00 95.31 223 THR A O 1
ATOM 1588 N N . VAL A 1 224 ? 16.357 6.654 9.411 1.00 94.50 224 VAL A N 1
ATOM 1589 C CA . VAL A 1 224 ? 17.600 6.337 10.133 1.00 94.50 224 VAL A CA 1
ATOM 1590 C C . VAL A 1 224 ? 17.312 6.108 11.612 1.00 94.50 224 VAL A C 1
ATOM 1592 O O . VAL A 1 224 ? 17.783 5.129 12.185 1.00 94.50 224 VAL A O 1
ATOM 1595 N N . THR A 1 225 ? 16.529 6.991 12.237 1.00 94.81 225 THR A N 1
ATOM 1596 C CA . THR A 1 225 ? 16.173 6.864 13.660 1.00 94.81 225 THR A CA 1
ATOM 1597 C C . THR A 1 225 ? 14.970 5.957 13.902 1.00 94.81 225 THR A C 1
ATOM 1599 O O . THR A 1 225 ? 14.700 5.630 15.053 1.00 94.81 225 THR A O 1
ATOM 1602 N N . GLN A 1 226 ? 14.257 5.568 12.840 1.00 95.56 226 GLN A N 1
ATOM 1603 C CA . GLN A 1 226 ? 13.048 4.740 12.875 1.00 95.56 226 GLN A CA 1
ATOM 1604 C C . GLN A 1 226 ? 11.962 5.327 13.788 1.00 95.56 226 GLN A C 1
ATOM 1606 O O . GLN A 1 226 ? 11.390 4.649 14.642 1.00 95.56 226 GLN A O 1
ATOM 1611 N N . ALA A 1 227 ? 11.736 6.633 13.655 1.00 95.50 227 ALA A N 1
ATOM 1612 C CA . ALA A 1 227 ? 10.809 7.374 14.498 1.00 95.50 227 ALA A CA 1
ATOM 1613 C C . ALA A 1 227 ? 10.155 8.514 13.720 1.00 95.50 227 ALA A C 1
ATOM 1615 O O . ALA A 1 227 ? 10.766 9.096 12.818 1.00 95.50 227 ALA A O 1
ATOM 1616 N N . PHE A 1 228 ? 8.936 8.867 14.122 1.00 96.19 228 PHE A N 1
ATOM 1617 C CA . PHE A 1 228 ? 8.296 10.095 13.670 1.00 96.19 228 PHE A CA 1
ATOM 1618 C C . PHE A 1 228 ? 9.102 11.322 14.102 1.00 96.19 228 PHE A C 1
ATOM 1620 O O . PHE A 1 228 ? 9.775 11.323 15.135 1.00 96.19 228 PHE A O 1
ATOM 1627 N N . THR A 1 229 ? 9.039 12.378 13.300 1.00 94.50 229 THR A N 1
ATOM 1628 C CA . THR A 1 229 ? 9.835 13.597 13.493 1.00 94.50 229 THR A CA 1
ATOM 1629 C C . THR A 1 229 ? 9.259 14.522 14.561 1.00 94.50 229 THR A C 1
ATOM 1631 O O . THR A 1 229 ? 9.976 15.362 15.108 1.00 94.50 229 THR A O 1
ATOM 1634 N N . THR A 1 230 ? 7.990 14.327 14.920 1.00 92.38 230 THR A N 1
ATOM 1635 C CA . THR A 1 230 ? 7.344 14.951 16.078 1.00 92.38 230 THR A CA 1
ATOM 1636 C C . THR A 1 230 ? 7.556 14.133 17.354 1.00 92.38 230 THR A C 1
ATOM 1638 O O . THR A 1 230 ? 7.729 12.912 17.281 1.00 92.38 230 THR A O 1
ATOM 1641 N N . PRO A 1 231 ? 7.523 14.776 18.542 1.00 91.81 231 PRO A N 1
ATOM 1642 C CA . PRO A 1 231 ? 7.699 14.086 19.815 1.00 91.81 231 PRO A CA 1
ATOM 1643 C C . PRO A 1 231 ? 6.798 12.848 19.955 1.00 91.81 231 PRO A C 1
ATOM 1645 O O . PRO A 1 231 ? 5.638 12.905 19.541 1.00 91.81 231 PRO A O 1
ATOM 1648 N N . PRO A 1 232 ? 7.296 11.757 20.571 1.00 92.94 232 PRO A N 1
ATOM 1649 C CA . PRO A 1 232 ? 6.524 10.535 20.736 1.00 92.94 232 PRO A CA 1
ATOM 1650 C C . PRO A 1 232 ? 5.181 10.761 21.421 1.00 92.94 232 PRO A C 1
ATOM 1652 O O . PRO A 1 232 ? 5.108 11.381 22.489 1.00 92.94 232 PRO A O 1
ATOM 1655 N N . GLN A 1 233 ? 4.138 10.189 20.833 1.00 92.81 233 GLN A N 1
ATOM 1656 C CA . GLN A 1 233 ? 2.789 10.231 21.368 1.00 92.81 233 GLN A CA 1
ATOM 1657 C C . GLN A 1 233 ? 2.589 9.064 22.335 1.00 92.81 233 GLN A C 1
ATOM 1659 O O . GLN A 1 233 ? 2.756 7.905 21.973 1.00 92.81 233 GLN A O 1
ATOM 1664 N N . LYS A 1 234 ? 2.293 9.359 23.603 1.00 92.56 234 LYS A N 1
ATOM 1665 C CA . LYS A 1 234 ? 2.224 8.345 24.670 1.00 92.56 234 LYS A CA 1
ATOM 1666 C C . LYS A 1 234 ? 0.798 7.844 24.868 1.00 92.56 234 LYS A C 1
ATOM 1668 O O . LYS A 1 234 ? -0.144 8.605 24.694 1.00 92.56 234 LYS A O 1
ATOM 1673 N N . ALA A 1 235 ? 0.648 6.638 25.415 1.00 91.50 235 ALA A N 1
ATOM 1674 C CA . ALA A 1 235 ? -0.653 6.061 25.789 1.00 91.50 235 ALA A CA 1
ATOM 1675 C C . ALA A 1 235 ? -1.453 6.879 26.829 1.00 91.50 235 ALA A C 1
ATOM 1677 O O . ALA A 1 235 ? -2.605 6.577 27.110 1.00 91.50 235 ALA A O 1
ATOM 1678 N N . THR A 1 236 ? -0.853 7.917 27.418 1.00 90.75 236 THR A N 1
ATOM 1679 C CA . THR A 1 236 ? -1.516 8.852 28.337 1.00 90.75 236 THR A CA 1
ATOM 1680 C C . THR A 1 236 ? -2.140 10.063 27.638 1.00 90.75 236 THR A C 1
ATOM 1682 O O . THR A 1 236 ? -2.653 10.946 28.319 1.00 90.75 236 THR A O 1
ATOM 1685 N N . MET A 1 237 ? -2.021 10.187 26.314 1.00 88.69 237 MET A N 1
ATOM 1686 C CA . MET A 1 237 ? -2.560 11.331 25.575 1.00 88.69 237 MET A CA 1
ATOM 1687 C C . MET A 1 237 ? -4.072 11.204 25.347 1.00 88.69 237 MET A C 1
ATOM 1689 O O . MET A 1 237 ? -4.595 10.095 25.234 1.00 88.69 237 MET A O 1
ATOM 1693 N N . ASN A 1 238 ? -4.755 12.339 25.168 1.00 84.75 238 ASN A N 1
ATOM 1694 C CA . ASN A 1 238 ? -6.187 12.353 24.854 1.00 84.75 238 ASN A CA 1
ATOM 1695 C C . ASN A 1 238 ? -6.509 11.549 23.593 1.00 84.75 238 ASN A C 1
ATOM 1697 O O . ASN A 1 238 ? -7.450 10.771 23.624 1.00 84.75 238 ASN A O 1
ATOM 1701 N N . ALA A 1 239 ? -5.686 11.637 22.540 1.00 82.88 239 ALA A N 1
ATOM 1702 C CA . ALA A 1 239 ? -5.940 10.880 21.314 1.00 82.88 239 ALA A CA 1
ATOM 1703 C C . ALA A 1 239 ? -5.955 9.354 21.494 1.00 82.88 239 ALA A C 1
ATOM 1705 O O . ALA A 1 239 ? -6.503 8.641 20.662 1.00 82.88 239 ALA A O 1
ATOM 1706 N N . TRP A 1 240 ? -5.344 8.844 22.565 1.00 91.56 240 TRP A N 1
ATOM 1707 C CA . TRP A 1 240 ? -5.340 7.419 22.878 1.00 91.56 240 TRP A CA 1
ATOM 1708 C C . TRP A 1 240 ? -6.482 7.018 23.818 1.00 91.56 240 TRP A C 1
ATOM 1710 O O . TRP A 1 240 ? -6.990 5.908 23.717 1.00 91.56 240 TRP A O 1
ATOM 1720 N N . LEU A 1 241 ? -6.872 7.909 24.734 1.00 89.38 241 LEU A N 1
ATOM 1721 C CA . LEU A 1 241 ? -7.791 7.610 25.839 1.00 89.38 241 LEU A CA 1
ATOM 1722 C C . LEU A 1 241 ? -9.230 8.078 25.610 1.00 89.38 241 LEU A C 1
ATOM 1724 O O . LEU A 1 241 ? -10.145 7.559 26.244 1.00 89.38 241 LEU A O 1
ATOM 1728 N N . GLN A 1 242 ? -9.429 9.108 24.791 1.00 88.56 242 GLN A N 1
ATOM 1729 C CA . GLN A 1 242 ? -10.736 9.717 24.603 1.00 88.56 242 GLN A CA 1
ATOM 1730 C C . GLN A 1 242 ? -11.591 8.852 23.681 1.00 88.56 242 GLN A C 1
ATOM 1732 O O . GLN A 1 242 ? -11.153 8.450 22.607 1.00 88.56 242 GLN A O 1
ATOM 1737 N N . TYR A 1 243 ? -12.818 8.606 24.130 1.00 88.50 243 TYR A N 1
ATOM 1738 C CA . TYR A 1 243 ? -13.821 7.870 23.384 1.00 88.50 243 TYR A CA 1
ATOM 1739 C C . TYR A 1 243 ? -14.519 8.780 22.370 1.00 88.50 243 TYR A C 1
ATOM 1741 O O . TYR A 1 243 ? -14.889 9.913 22.701 1.00 88.50 243 TYR A O 1
ATOM 1749 N N . VAL A 1 244 ? -14.690 8.279 21.152 1.00 87.19 244 VAL A N 1
ATOM 1750 C CA . VAL A 1 244 ? -15.370 8.943 20.040 1.00 87.19 244 VAL A CA 1
ATOM 1751 C C . VAL A 1 244 ? -16.346 7.979 19.380 1.00 87.19 244 VAL A C 1
ATOM 1753 O O . VAL A 1 244 ? -16.138 6.770 19.408 1.00 87.19 244 VAL A O 1
ATOM 1756 N N . ASP A 1 245 ? -17.400 8.528 18.792 1.00 87.50 245 ASP A N 1
ATOM 1757 C CA . ASP A 1 245 ? -18.285 7.785 17.900 1.00 87.50 245 ASP A CA 1
ATOM 1758 C C . ASP A 1 245 ? -17.669 7.820 16.506 1.00 87.50 245 ASP A C 1
ATOM 1760 O O . ASP A 1 245 ? -17.464 8.910 15.963 1.00 87.50 245 ASP A O 1
ATOM 1764 N N . THR A 1 246 ? -17.313 6.655 15.966 1.00 83.88 246 THR A N 1
ATOM 1765 C CA . THR A 1 246 ? -16.682 6.560 14.646 1.00 83.88 246 THR A CA 1
ATOM 1766 C C . THR A 1 246 ? -17.654 6.729 13.501 1.00 83.88 246 THR A C 1
ATOM 1768 O O . THR A 1 246 ? -17.205 7.025 12.401 1.00 83.88 246 THR A O 1
ATOM 1771 N N . ILE A 1 247 ? -18.957 6.598 13.742 1.00 80.94 247 ILE A N 1
ATOM 1772 C CA . ILE A 1 247 ? -19.984 6.477 12.707 1.00 80.94 247 I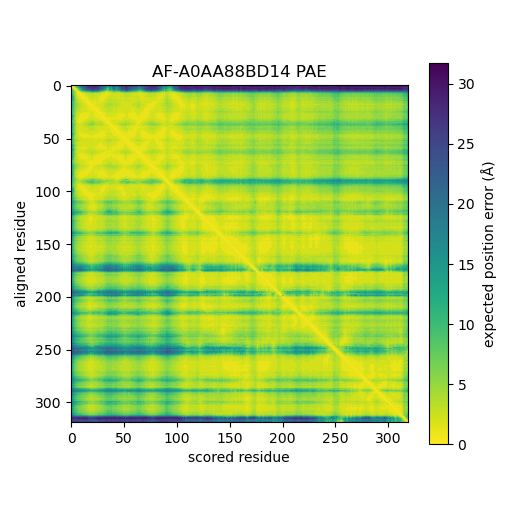LE A CA 1
ATOM 1773 C C . ILE A 1 247 ? -20.807 7.760 12.623 1.00 80.94 247 ILE A C 1
ATOM 1775 O O . ILE A 1 247 ? -21.129 8.226 11.528 1.00 80.94 247 ILE A O 1
ATOM 1779 N N . HIS A 1 248 ? -21.128 8.372 13.764 1.00 80.19 248 HIS A N 1
ATOM 1780 C CA . HIS A 1 248 ? -21.989 9.545 13.812 1.00 80.19 248 HIS A CA 1
ATOM 1781 C C . HIS A 1 248 ? -21.364 10.740 14.535 1.00 80.19 248 HIS A C 1
ATOM 1783 O O . HIS A 1 248 ? -20.772 10.652 15.607 1.00 80.19 248 HIS A O 1
ATOM 1789 N N . SER A 1 249 ? -21.577 11.926 13.959 1.00 74.56 249 SER A N 1
ATOM 1790 C CA . SER A 1 249 ? -21.257 13.201 14.597 1.00 74.56 249 SER A CA 1
ATOM 1791 C C . SER A 1 249 ? -22.452 14.160 14.484 1.00 74.56 249 SER A C 1
ATOM 1793 O O . SER A 1 249 ? -22.756 14.618 13.378 1.00 74.56 249 SER A O 1
ATOM 1795 N N . PRO A 1 250 ? -23.158 14.484 15.592 1.00 75.62 250 PRO A N 1
ATOM 1796 C CA . PRO A 1 250 ? -22.914 14.040 16.971 1.00 75.62 250 PRO A CA 1
ATOM 1797 C C . PRO A 1 250 ? -23.275 12.556 17.204 1.00 75.62 250 PRO A C 1
ATOM 1799 O O . PRO A 1 250 ? -24.052 12.013 16.416 1.00 75.62 250 PRO A O 1
ATOM 1802 N N . PRO A 1 251 ? -22.775 11.937 18.293 1.00 75.75 251 PRO A N 1
ATOM 1803 C CA . PRO A 1 251 ? -23.067 10.539 18.614 1.00 75.75 251 PRO A CA 1
ATOM 1804 C C . PRO A 1 251 ? -24.564 10.226 18.756 1.00 75.75 251 PRO A C 1
ATOM 1806 O O . PRO A 1 251 ? -25.306 11.066 19.286 1.00 75.75 251 PRO A O 1
ATOM 1809 N N . GLN A 1 252 ? -25.017 9.043 18.317 1.00 78.19 252 GLN A N 1
ATOM 1810 C CA . GLN A 1 252 ? -26.427 8.629 18.422 1.00 78.19 252 GLN A CA 1
ATOM 1811 C C . GLN A 1 252 ? -26.642 7.509 19.439 1.00 78.19 252 GLN A C 1
ATOM 1813 O O . GLN A 1 252 ? -25.921 6.521 19.472 1.00 78.19 252 GLN A O 1
ATOM 1818 N N . SER A 1 253 ? -27.720 7.617 20.226 1.00 75.38 253 SER A N 1
ATOM 1819 C CA . SER A 1 253 ? -28.027 6.652 21.289 1.00 75.38 253 SER A CA 1
ATOM 1820 C C . SER A 1 253 ? -28.011 5.201 20.796 1.00 75.38 253 SER A C 1
ATOM 1822 O O . SER A 1 253 ? -28.832 4.814 19.963 1.00 75.38 253 SER A O 1
ATOM 1824 N N . GLY A 1 254 ? -27.108 4.404 21.370 1.00 71.06 254 GLY A N 1
ATOM 1825 C CA . GLY A 1 254 ? -26.888 3.005 21.003 1.00 71.06 254 GLY A CA 1
ATOM 1826 C C . GLY A 1 254 ? -25.584 2.749 20.249 1.00 71.06 254 GLY A C 1
ATOM 1827 O O . GLY A 1 254 ? -25.180 1.590 20.183 1.00 71.06 254 GLY A O 1
ATOM 1828 N N . ASP A 1 255 ? -24.910 3.790 19.757 1.00 76.06 255 ASP A N 1
ATOM 1829 C CA . ASP A 1 255 ? -23.596 3.651 19.135 1.00 76.06 255 ASP A CA 1
ATOM 1830 C C . ASP A 1 255 ? -22.515 3.372 20.183 1.00 76.06 255 ASP A C 1
ATOM 1832 O O . ASP A 1 255 ? -22.569 3.836 21.332 1.00 76.06 255 ASP A O 1
ATOM 1836 N N . LEU A 1 256 ? -21.526 2.577 19.774 1.00 84.12 256 LEU A N 1
ATOM 1837 C CA . LEU A 1 256 ? -20.349 2.296 20.578 1.00 84.12 256 LEU A CA 1
ATOM 1838 C C . LEU A 1 256 ? -19.345 3.427 20.409 1.00 84.12 256 LEU A C 1
ATOM 1840 O O . LEU A 1 256 ? -18.904 3.725 19.303 1.00 84.12 256 LEU A O 1
ATOM 1844 N N . LEU A 1 257 ? -18.941 4.022 21.526 1.00 88.38 257 LEU A N 1
ATOM 1845 C CA . LEU A 1 257 ? -17.797 4.914 21.534 1.00 88.38 257 LEU A CA 1
ATOM 1846 C C . LEU A 1 257 ? -16.518 4.094 21.720 1.00 88.38 257 LEU A C 1
ATOM 1848 O O . LEU A 1 257 ? -16.452 3.239 22.607 1.00 88.38 257 LEU A O 1
ATOM 1852 N N . ILE A 1 258 ? -15.484 4.408 20.942 1.00 90.25 258 ILE A N 1
ATOM 1853 C CA . ILE A 1 258 ? -14.184 3.721 20.962 1.00 90.25 258 ILE A CA 1
ATOM 1854 C C . ILE A 1 258 ? -13.043 4.717 21.150 1.00 90.25 258 ILE A C 1
ATOM 1856 O O . ILE A 1 258 ? -13.184 5.903 20.856 1.00 90.25 258 ILE A O 1
ATOM 1860 N N . ASN A 1 259 ? -11.898 4.256 21.646 1.00 91.06 259 ASN A N 1
ATOM 1861 C CA . ASN A 1 259 ? -10.675 5.058 21.727 1.00 91.06 259 ASN A CA 1
ATOM 1862 C C . ASN A 1 259 ? -9.526 4.430 20.909 1.00 91.06 259 ASN A C 1
ATOM 1864 O O . ASN A 1 259 ? -9.675 3.385 20.275 1.00 91.06 259 ASN A O 1
ATOM 1868 N N . GLY A 1 260 ? -8.342 5.052 20.941 1.00 92.19 260 GLY A N 1
ATOM 1869 C CA . GLY A 1 260 ? -7.173 4.551 20.207 1.00 92.19 260 GLY A CA 1
ATOM 1870 C C . GLY A 1 260 ? -6.695 3.162 20.658 1.00 92.19 260 GLY A C 1
ATOM 1871 O O . GLY A 1 260 ? -6.178 2.396 19.845 1.00 92.19 260 GLY A O 1
ATOM 1872 N N . GLN A 1 261 ? -6.884 2.798 21.930 1.00 93.31 261 GLN A N 1
ATOM 1873 C CA . GLN A 1 261 ? -6.557 1.458 22.422 1.00 93.31 261 GLN A CA 1
ATOM 1874 C C . GLN A 1 261 ? -7.517 0.397 21.870 1.00 93.31 261 GLN A C 1
ATOM 1876 O O . GLN A 1 261 ? -7.053 -0.679 21.487 1.00 93.31 261 GLN A O 1
ATOM 1881 N N . ASP A 1 262 ? -8.815 0.697 21.822 1.00 94.69 262 ASP A N 1
ATOM 1882 C CA . ASP A 1 262 ? -9.844 -0.202 21.294 1.00 94.69 262 ASP A CA 1
ATOM 1883 C C . ASP A 1 262 ? -9.631 -0.456 19.797 1.00 94.69 262 ASP A C 1
ATOM 1885 O O . ASP A 1 262 ? -9.571 -1.608 19.371 1.00 94.69 262 ASP A O 1
ATOM 1889 N N . LEU A 1 263 ? -9.376 0.601 19.022 1.00 95.31 263 LEU A N 1
ATOM 1890 C CA . LEU A 1 263 ? -9.050 0.506 17.596 1.00 95.31 263 LEU A CA 1
ATOM 1891 C C . LEU A 1 263 ? -7.779 -0.303 17.333 1.00 95.31 263 LEU A C 1
ATOM 1893 O O . LEU A 1 263 ? -7.752 -1.180 16.467 1.00 95.31 263 LEU A O 1
ATOM 1897 N N . ARG A 1 264 ? -6.733 -0.106 18.143 1.00 95.75 264 ARG A N 1
ATOM 1898 C CA . ARG A 1 264 ? -5.526 -0.932 18.035 1.00 95.75 264 ARG A CA 1
ATOM 1899 C C . ARG A 1 264 ? -5.821 -2.403 18.336 1.00 95.75 264 ARG A C 1
ATOM 1901 O O . ARG A 1 264 ? -5.241 -3.278 17.690 1.00 95.75 264 ARG A O 1
ATOM 1908 N N . ASN A 1 265 ? -6.661 -2.688 19.332 1.00 96.12 265 ASN A N 1
ATOM 1909 C CA . ASN A 1 265 ? -7.042 -4.056 19.685 1.00 96.12 265 ASN A CA 1
ATOM 1910 C C . ASN A 1 265 ? -7.888 -4.709 18.585 1.00 96.12 265 ASN A C 1
ATOM 1912 O O . ASN A 1 265 ? -7.661 -5.877 18.285 1.00 96.12 265 ASN A O 1
ATOM 1916 N N . ALA A 1 266 ? -8.798 -3.959 17.961 1.00 97.19 266 ALA A N 1
ATOM 1917 C CA . ALA A 1 266 ? -9.598 -4.403 16.823 1.00 97.19 266 ALA A CA 1
ATOM 1918 C C . ALA A 1 266 ? -8.712 -4.841 15.648 1.00 97.19 266 ALA A C 1
ATOM 1920 O O . ALA A 1 266 ? -8.802 -5.984 15.198 1.00 97.19 266 ALA A O 1
ATOM 1921 N N . LEU A 1 267 ? -7.767 -3.984 15.241 1.00 98.06 267 LEU A N 1
ATOM 1922 C CA . LEU A 1 267 ? -6.779 -4.315 14.210 1.00 98.06 267 LEU A CA 1
ATOM 1923 C C . LEU A 1 267 ? -5.952 -5.548 14.591 1.00 98.06 267 LEU A C 1
ATOM 1925 O O . LEU A 1 267 ? -5.717 -6.425 13.766 1.00 98.06 267 LEU A O 1
ATOM 1929 N N . ALA A 1 268 ? -5.516 -5.647 15.850 1.00 97.44 268 ALA A N 1
ATOM 1930 C CA . ALA A 1 268 ? -4.755 -6.802 16.319 1.00 97.44 268 ALA A CA 1
ATOM 1931 C C . ALA A 1 268 ? -5.576 -8.104 16.282 1.00 97.44 268 ALA A C 1
ATOM 1933 O O . ALA A 1 268 ? -5.026 -9.148 15.936 1.00 97.44 268 ALA A O 1
ATOM 1934 N N . ALA A 1 269 ? -6.869 -8.049 16.611 1.00 98.00 269 ALA A N 1
ATOM 1935 C CA . ALA A 1 269 ? -7.772 -9.192 16.537 1.00 98.00 269 ALA A CA 1
ATOM 1936 C C . ALA A 1 269 ? -8.027 -9.628 15.088 1.00 98.00 269 ALA A C 1
ATOM 1938 O O . ALA A 1 269 ? -8.036 -10.828 14.815 1.00 98.00 269 ALA A O 1
ATOM 1939 N N . PHE A 1 270 ? -8.177 -8.678 14.161 1.00 98.25 270 PHE A N 1
ATOM 1940 C CA . PHE A 1 270 ? -8.256 -8.964 12.726 1.00 98.25 270 PHE A CA 1
ATOM 1941 C C . PHE A 1 270 ? -6.963 -9.620 12.221 1.00 98.25 270 PHE A C 1
ATOM 1943 O O . PHE A 1 270 ? -6.983 -10.735 11.710 1.00 98.25 270 PHE A O 1
ATOM 1950 N N . ASN A 1 271 ? -5.808 -9.021 12.523 1.00 97.81 271 ASN A N 1
ATOM 1951 C CA . ASN A 1 271 ? -4.488 -9.561 12.175 1.00 97.81 271 ASN A CA 1
ATOM 1952 C C . ASN A 1 271 ? -4.209 -10.955 12.760 1.00 97.81 271 ASN A C 1
ATOM 1954 O O . ASN A 1 271 ? -3.401 -11.710 12.220 1.00 97.81 271 ASN A O 1
ATOM 1958 N N . ALA A 1 272 ? -4.830 -11.289 13.892 1.00 97.06 272 ALA A N 1
ATOM 1959 C CA . ALA A 1 272 ? -4.721 -12.590 14.544 1.00 97.06 272 ALA A CA 1
ATOM 1960 C C . ALA A 1 272 ? -5.758 -13.612 14.041 1.00 97.06 272 ALA A C 1
ATOM 1962 O O . ALA A 1 272 ? -5.847 -14.705 14.607 1.00 97.06 272 ALA A O 1
ATOM 1963 N N . ASN A 1 273 ? -6.531 -13.275 13.000 1.00 96.50 273 ASN A N 1
ATOM 1964 C CA . ASN A 1 273 ? -7.616 -14.087 12.452 1.00 96.50 273 ASN A CA 1
ATOM 1965 C C . ASN A 1 273 ? -8.684 -14.445 13.508 1.00 96.50 273 ASN A C 1
ATOM 1967 O O . ASN A 1 273 ? -9.233 -15.551 13.504 1.00 96.50 273 ASN A O 1
ATOM 1971 N N . GLN A 1 274 ? -8.931 -13.530 14.454 1.00 97.62 274 GLN A N 1
ATOM 1972 C CA . GLN A 1 274 ? -9.974 -13.643 15.477 1.00 97.62 274 GLN A CA 1
ATOM 1973 C C . GLN A 1 274 ? -11.223 -12.860 15.074 1.00 97.62 274 GLN A C 1
ATOM 1975 O O . GLN A 1 274 ? -12.309 -13.427 15.057 1.00 97.62 274 GLN A O 1
ATOM 1980 N N . LEU A 1 275 ? -11.082 -11.587 14.699 1.00 97.81 275 LEU A N 1
ATOM 1981 C CA . LEU A 1 275 ? -12.141 -10.872 13.988 1.00 97.81 275 LEU A CA 1
ATOM 1982 C C . LEU A 1 275 ? -12.044 -11.278 12.519 1.00 97.81 275 LEU A C 1
ATOM 1984 O O . LEU A 1 275 ? -11.007 -11.055 11.906 1.00 97.81 275 LEU A O 1
ATOM 1988 N N . VAL A 1 276 ? -13.078 -11.910 11.971 1.00 96.88 276 VAL A N 1
ATOM 1989 C CA . VAL A 1 276 ? -13.035 -12.459 10.609 1.00 96.88 276 VAL A CA 1
ATOM 1990 C C . VAL A 1 276 ? -14.227 -12.000 9.793 1.00 96.88 276 VAL A C 1
ATOM 1992 O O . VAL A 1 276 ? -15.344 -11.911 10.306 1.00 96.88 276 VAL A O 1
ATOM 1995 N N . THR A 1 277 ? -14.005 -11.769 8.504 1.00 95.19 277 THR A N 1
ATOM 1996 C CA . THR A 1 277 ? -15.077 -11.565 7.533 1.00 95.19 277 THR A CA 1
ATOM 1997 C C . THR A 1 277 ? -15.433 -12.880 6.842 1.00 95.19 277 THR A C 1
ATOM 1999 O O . THR A 1 277 ? -14.601 -13.758 6.613 1.00 95.19 277 THR A O 1
ATOM 2002 N N . LEU A 1 278 ? -16.719 -13.062 6.553 1.00 93.69 278 LEU A N 1
ATOM 2003 C CA . LEU A 1 278 ? -17.291 -14.284 5.994 1.00 93.69 278 LEU A CA 1
ATOM 2004 C C . LEU A 1 278 ? -18.146 -13.952 4.770 1.00 93.69 278 LEU A C 1
ATOM 2006 O O . LEU A 1 278 ? -18.509 -12.801 4.531 1.00 93.69 278 LEU A O 1
ATOM 2010 N N . MET A 1 279 ? -18.508 -14.990 4.006 1.00 92.06 279 MET A N 1
ATOM 2011 C CA . MET A 1 279 ? -19.449 -14.889 2.881 1.00 92.06 279 MET A CA 1
ATOM 2012 C C . MET A 1 279 ? -19.105 -13.735 1.921 1.00 92.06 279 MET A C 1
ATOM 2014 O O . MET A 1 279 ? -19.945 -12.879 1.643 1.00 92.06 279 MET A O 1
ATOM 2018 N N . ALA A 1 280 ? -17.852 -13.705 1.451 1.00 88.00 280 ALA A N 1
ATOM 2019 C CA . ALA A 1 280 ? -17.323 -12.664 0.563 1.00 88.00 280 ALA A CA 1
ATOM 2020 C C . ALA A 1 280 ? -17.492 -11.232 1.119 1.00 88.00 280 ALA A C 1
ATOM 2022 O O . ALA A 1 280 ? -17.886 -10.323 0.394 1.00 88.00 280 ALA A O 1
ATOM 2023 N N . GLY A 1 281 ? -17.246 -11.049 2.421 1.00 91.31 281 GLY A N 1
ATOM 2024 C CA . GLY A 1 281 ? -17.273 -9.740 3.081 1.00 91.31 281 GLY A CA 1
ATOM 2025 C C . GLY A 1 281 ? -18.658 -9.250 3.497 1.00 91.31 281 GLY A C 1
ATOM 2026 O O . GLY A 1 281 ? -18.781 -8.143 3.999 1.00 91.31 281 GLY A O 1
ATOM 2027 N N . THR A 1 282 ? -19.720 -10.042 3.323 1.00 94.31 282 THR A N 1
ATOM 2028 C CA . THR A 1 282 ? -21.083 -9.627 3.721 1.00 94.31 282 THR A CA 1
ATOM 2029 C C . THR A 1 282 ? -21.380 -9.842 5.205 1.00 94.31 282 THR A C 1
ATOM 2031 O O . THR A 1 282 ? -22.365 -9.311 5.724 1.00 94.31 282 THR A O 1
ATOM 2034 N N . GLN A 1 283 ? -20.538 -10.609 5.898 1.00 96.19 283 GLN A N 1
ATOM 2035 C CA . GLN A 1 283 ? -20.673 -10.921 7.318 1.00 96.19 283 GLN A CA 1
ATOM 2036 C C . GLN A 1 283 ? -19.352 -10.731 8.060 1.00 96.19 283 GLN A C 1
ATOM 2038 O O . GLN A 1 283 ? -18.284 -10.905 7.477 1.00 96.19 283 GLN A O 1
ATOM 2043 N N . VAL A 1 284 ? -19.448 -10.440 9.352 1.00 96.94 284 VAL A N 1
ATOM 2044 C CA . VAL A 1 284 ? -18.337 -10.406 10.306 1.00 96.94 284 VAL A CA 1
ATOM 2045 C C . VAL A 1 284 ? -18.643 -11.353 11.462 1.00 96.94 284 VAL A C 1
ATOM 2047 O O . VAL A 1 284 ? -19.809 -11.581 11.781 1.00 96.94 284 VAL A O 1
ATOM 2050 N N . GLY A 1 285 ? -17.621 -11.939 12.073 1.00 97.44 285 GLY A N 1
ATOM 2051 C CA . GLY A 1 285 ? -17.794 -12.770 13.257 1.00 97.44 285 GLY A CA 1
ATOM 2052 C C . GLY A 1 285 ? -16.503 -13.001 14.026 1.00 97.44 285 GLY A C 1
ATOM 2053 O O . GLY A 1 285 ? -15.432 -12.523 13.649 1.00 97.44 285 GLY A O 1
ATOM 2054 N N . TRP A 1 286 ? -16.619 -13.757 15.114 1.00 98.12 286 TRP A N 1
ATOM 2055 C CA . TRP A 1 286 ? -15.517 -14.057 16.018 1.00 98.12 286 TRP A CA 1
ATOM 2056 C C . TRP A 1 286 ? -15.041 -15.501 15.892 1.00 98.12 286 TRP A C 1
ATOM 2058 O O . TRP A 1 286 ? -15.772 -16.444 16.188 1.00 98.12 286 TRP A O 1
ATOM 2068 N N . ASN A 1 287 ? -13.795 -15.694 15.485 1.00 97.50 287 ASN A N 1
ATOM 2069 C CA . ASN A 1 287 ? -13.131 -16.982 15.413 1.00 97.50 287 ASN A CA 1
ATOM 2070 C C . ASN A 1 287 ? -12.377 -17.286 16.717 1.00 97.50 287 ASN A C 1
ATOM 2072 O O . ASN A 1 287 ? -11.378 -16.652 17.054 1.00 97.50 287 ASN A O 1
ATOM 2076 N N . ASN A 1 288 ? -12.811 -18.331 17.424 1.00 93.62 288 ASN A N 1
ATOM 2077 C CA . ASN A 1 288 ? -12.156 -18.807 18.648 1.00 93.62 288 ASN A CA 1
ATOM 2078 C C . ASN A 1 288 ? -11.036 -19.842 18.398 1.00 93.62 288 ASN A C 1
ATOM 2080 O O . ASN A 1 288 ? -10.587 -20.512 19.329 1.00 93.62 288 ASN A O 1
ATOM 2084 N N . GLY A 1 289 ? -10.613 -20.006 17.141 1.00 91.25 289 GLY A N 1
ATOM 2085 C CA . GLY A 1 289 ? -9.595 -20.961 16.700 1.00 91.25 289 GLY A CA 1
ATOM 2086 C C . GLY A 1 289 ? -10.146 -22.327 16.283 1.00 91.25 289 GLY A C 1
ATOM 2087 O O . GLY A 1 289 ? -9.394 -23.158 15.780 1.00 91.25 289 GLY A O 1
ATOM 2088 N N . SER A 1 290 ? -11.439 -22.594 16.484 1.00 89.38 290 SER A N 1
ATOM 2089 C CA . SER A 1 290 ? -12.096 -23.835 16.039 1.00 89.38 290 SER A CA 1
ATOM 2090 C C . SER A 1 290 ? -13.416 -23.591 15.315 1.00 89.38 290 SER A C 1
ATOM 2092 O O . SER A 1 290 ? -13.756 -24.340 14.401 1.00 89.38 290 SER A O 1
ATOM 2094 N N . VAL A 1 291 ? -14.173 -22.575 15.731 1.00 93.81 291 VAL A N 1
ATOM 2095 C CA . VAL A 1 291 ? -15.480 -22.223 15.171 1.00 93.81 291 VAL A CA 1
ATOM 2096 C C . VAL A 1 291 ? -15.620 -20.704 15.147 1.00 93.81 291 VAL A C 1
ATOM 2098 O O . VAL A 1 291 ? -15.177 -20.025 16.076 1.00 93.81 291 VAL A O 1
ATOM 2101 N N . THR A 1 292 ? -16.285 -20.186 14.114 1.00 96.62 292 THR A N 1
ATOM 2102 C CA . THR A 1 292 ? -16.730 -18.792 14.080 1.00 96.62 292 THR A CA 1
ATOM 2103 C C . THR A 1 292 ? -18.095 -18.654 14.749 1.00 96.62 292 THR A C 1
ATOM 2105 O O . THR A 1 292 ? -19.060 -19.322 14.374 1.00 96.62 292 THR A O 1
ATOM 2108 N N . THR A 1 293 ? -18.166 -17.800 15.762 1.00 96.50 293 THR A N 1
ATOM 2109 C CA . THR A 1 293 ? -19.360 -17.446 16.534 1.00 96.50 293 THR A CA 1
ATOM 2110 C C . THR A 1 293 ? -19.707 -15.974 16.330 1.00 96.50 293 THR A C 1
ATOM 2112 O O . THR A 1 293 ? -18.959 -15.262 15.670 1.00 96.50 293 THR A O 1
ATOM 2115 N N . ASP A 1 294 ? -20.835 -15.528 16.893 1.00 95.44 294 ASP A N 1
ATOM 2116 C CA . ASP A 1 294 ? -21.265 -14.121 16.856 1.00 95.44 294 ASP A CA 1
ATOM 2117 C C . ASP A 1 294 ? -21.234 -13.516 15.443 1.00 95.44 294 ASP A C 1
ATOM 2119 O O . ASP A 1 294 ? -20.559 -12.536 15.149 1.00 95.44 294 ASP A O 1
ATOM 2123 N N . ILE A 1 295 ? -21.904 -14.209 14.523 1.00 96.88 295 ILE A N 1
ATOM 2124 C CA . ILE A 1 295 ? -21.919 -13.834 13.113 1.00 96.88 295 ILE A CA 1
ATOM 2125 C C . ILE A 1 295 ? -22.998 -12.775 12.901 1.00 96.88 295 ILE A C 1
ATOM 2127 O O . ILE A 1 295 ? -24.183 -13.041 13.112 1.00 96.88 295 ILE A O 1
ATOM 2131 N N . GLN A 1 296 ? -22.583 -11.609 12.422 1.00 95.44 296 GLN A N 1
ATOM 2132 C CA . GLN A 1 296 ? -23.424 -10.448 12.150 1.00 95.44 296 GLN A CA 1
ATOM 2133 C C . GLN A 1 296 ? -23.220 -9.969 10.699 1.00 95.44 296 GLN A C 1
ATOM 2135 O O . GLN A 1 296 ? -22.239 -10.352 10.056 1.00 95.44 296 GLN A O 1
ATOM 2140 N N . PRO A 1 297 ? -24.117 -9.136 10.137 1.00 94.25 297 PRO A N 1
ATOM 2141 C CA . PRO A 1 297 ? -23.832 -8.407 8.895 1.00 94.25 297 PRO A CA 1
ATOM 2142 C C . PRO A 1 297 ? -22.513 -7.632 9.006 1.00 94.25 297 PRO A C 1
ATOM 2144 O O . PRO A 1 297 ? -22.219 -7.143 10.087 1.00 94.25 297 PRO A O 1
ATOM 2147 N N . ASN A 1 298 ? -21.723 -7.499 7.938 1.00 93.69 298 ASN A N 1
ATOM 2148 C CA . ASN A 1 298 ? -20.460 -6.748 7.978 1.00 93.69 298 ASN A CA 1
ATOM 2149 C C . ASN A 1 298 ? -20.714 -5.236 7.866 1.00 93.69 298 ASN A C 1
ATOM 2151 O O . ASN A 1 298 ? -20.670 -4.687 6.771 1.00 93.69 298 ASN A O 1
ATOM 2155 N N . THR A 1 299 ? -21.058 -4.571 8.967 1.00 90.69 299 THR A N 1
ATOM 2156 C CA . THR A 1 299 ? -21.249 -3.114 9.008 1.00 90.69 299 THR A CA 1
ATOM 2157 C C . THR A 1 299 ? -20.428 -2.512 10.139 1.00 90.69 299 THR A C 1
ATOM 2159 O O . THR A 1 299 ? -20.049 -3.223 11.071 1.00 90.69 299 THR A O 1
ATOM 2162 N N . ALA A 1 300 ? -20.177 -1.201 10.068 1.00 86.75 300 ALA A N 1
ATOM 2163 C CA . ALA A 1 300 ? -19.426 -0.464 11.084 1.00 86.75 300 ALA A CA 1
ATOM 2164 C C . ALA A 1 300 ? -19.915 -0.769 12.516 1.00 86.75 300 ALA A C 1
ATOM 2166 O O . ALA A 1 300 ? -19.171 -1.205 13.389 1.00 86.75 300 ALA A O 1
ATOM 2167 N N . ASN A 1 301 ? -21.227 -0.658 12.730 1.00 86.06 301 ASN A N 1
ATOM 2168 C CA . ASN A 1 301 ? -21.835 -0.901 14.036 1.00 86.06 301 ASN A CA 1
ATOM 2169 C C . ASN A 1 301 ? -21.686 -2.348 14.516 1.00 86.06 301 ASN A C 1
ATOM 2171 O O . ASN A 1 301 ? -21.429 -2.606 15.692 1.00 86.06 301 ASN A O 1
ATOM 2175 N N . THR A 1 302 ? -21.904 -3.324 13.643 1.00 90.19 302 THR A N 1
ATOM 2176 C CA . THR A 1 302 ? -21.925 -4.729 14.059 1.00 90.19 302 THR A CA 1
ATOM 2177 C C . THR A 1 302 ? -20.530 -5.277 14.307 1.00 90.19 302 THR A C 1
ATOM 2179 O O . THR A 1 302 ? -20.385 -6.066 15.236 1.00 90.19 302 THR A O 1
ATOM 2182 N N . PHE A 1 303 ? -19.499 -4.854 13.563 1.00 92.25 303 PHE A N 1
ATOM 2183 C CA . PHE A 1 303 ? -18.141 -5.330 13.839 1.00 92.25 303 PHE A CA 1
ATOM 2184 C C . PHE A 1 303 ? -17.646 -4.835 15.208 1.00 92.25 303 PHE A C 1
ATOM 2186 O O . PHE A 1 303 ? -17.034 -5.607 15.950 1.00 92.25 303 PHE A O 1
ATOM 2193 N N . TRP A 1 304 ? -17.978 -3.595 15.592 1.00 92.69 304 TRP A N 1
ATOM 2194 C CA . TRP A 1 304 ? -17.671 -3.084 16.928 1.00 92.69 304 TRP A CA 1
ATOM 2195 C C . TRP A 1 304 ? -18.398 -3.860 18.031 1.00 92.69 304 TRP A C 1
ATOM 2197 O O . TRP A 1 304 ? -17.794 -4.184 19.055 1.00 92.69 304 TRP A O 1
ATOM 2207 N N . ASN A 1 305 ? -19.661 -4.238 17.803 1.00 91.69 305 ASN A N 1
ATOM 2208 C CA . ASN A 1 305 ? -20.406 -5.089 18.735 1.00 91.69 305 ASN A CA 1
ATOM 2209 C C . ASN A 1 305 ? -19.759 -6.472 18.896 1.00 91.69 305 ASN A C 1
ATOM 2211 O O . ASN A 1 305 ? -19.570 -6.911 20.028 1.00 91.69 305 ASN A O 1
ATOM 2215 N N . VAL A 1 306 ? -19.325 -7.109 17.800 1.00 94.88 306 VAL A N 1
ATOM 2216 C CA . VAL A 1 306 ? -18.619 -8.403 17.859 1.00 94.88 306 VAL A CA 1
ATOM 2217 C C . VAL A 1 306 ? -17.360 -8.307 18.726 1.00 94.88 306 VAL A C 1
ATOM 2219 O O . VAL A 1 306 ? -17.074 -9.188 19.539 1.00 94.88 306 VAL A O 1
ATOM 2222 N N . LEU A 1 307 ? -16.597 -7.220 18.601 1.00 95.06 307 LEU A N 1
ATOM 2223 C CA . LEU A 1 307 ? -15.408 -6.992 19.425 1.00 95.06 307 LEU A CA 1
ATOM 2224 C C . LEU A 1 307 ? -15.748 -6.777 20.908 1.00 95.06 307 LEU A C 1
ATOM 2226 O O . LEU A 1 307 ? -15.027 -7.278 21.780 1.00 95.06 307 LEU A O 1
ATOM 2230 N N . ALA A 1 308 ? -16.828 -6.049 21.201 1.00 92.88 308 ALA A N 1
ATOM 2231 C CA . ALA A 1 308 ? -17.291 -5.797 22.564 1.00 92.88 308 ALA A CA 1
ATOM 2232 C C . ALA A 1 308 ? -17.783 -7.084 23.251 1.00 92.88 308 ALA A C 1
ATOM 2234 O O . ALA A 1 308 ? -17.362 -7.383 24.375 1.00 92.88 308 ALA A O 1
ATOM 2235 N N . ASP A 1 309 ? -18.602 -7.878 22.557 1.00 93.69 309 ASP A N 1
ATOM 2236 C CA . ASP A 1 309 ? -19.165 -9.142 23.050 1.00 93.69 309 ASP A CA 1
ATOM 2237 C C . ASP A 1 309 ? -18.075 -10.179 23.360 1.00 93.69 309 ASP A C 1
ATOM 2239 O O . ASP A 1 309 ? -18.219 -10.995 24.273 1.00 93.69 309 ASP A O 1
ATOM 2243 N N . ASN A 1 310 ? -16.937 -10.095 22.664 1.00 94.31 310 ASN A N 1
ATOM 2244 C CA . ASN A 1 310 ? -15.778 -10.966 22.863 1.00 94.31 310 ASN A CA 1
ATOM 2245 C C . ASN A 1 310 ? -14.670 -10.339 23.733 1.00 94.31 310 ASN A C 1
ATOM 2247 O O . ASN A 1 310 ? -13.564 -10.877 23.813 1.00 94.31 310 ASN A O 1
ATOM 2251 N N . HIS A 1 311 ? -14.970 -9.235 24.431 1.00 92.69 311 HIS A N 1
ATOM 2252 C CA . HIS A 1 311 ? -14.089 -8.571 25.402 1.00 92.69 311 HIS A CA 1
ATOM 2253 C C . HIS A 1 311 ? -12.732 -8.107 24.839 1.00 92.69 311 HIS A C 1
ATOM 2255 O O . HIS A 1 311 ? -11.739 -8.042 25.569 1.00 92.69 311 HIS A O 1
ATOM 2261 N N . VAL A 1 312 ? -12.676 -7.786 23.544 1.00 93.31 312 VAL A N 1
ATOM 2262 C CA . VAL A 1 312 ? -11.471 -7.247 22.885 1.00 93.31 312 VAL A CA 1
ATOM 2263 C C . VAL A 1 312 ? -11.304 -5.755 23.167 1.00 93.31 312 VAL A C 1
ATOM 2265 O O . VAL A 1 312 ? -10.185 -5.258 23.331 1.00 93.31 312 VAL A O 1
ATOM 2268 N N . ILE A 1 313 ? -12.430 -5.054 23.241 1.00 89.88 313 ILE A N 1
ATOM 2269 C CA . ILE A 1 313 ? -12.527 -3.625 23.530 1.00 89.88 313 ILE A CA 1
ATOM 2270 C C . ILE A 1 313 ? -13.276 -3.411 24.844 1.00 89.88 313 ILE A C 1
ATOM 2272 O O . ILE A 1 313 ? -13.933 -4.325 25.357 1.00 89.88 313 ILE A O 1
ATOM 2276 N N . ALA A 1 314 ? -13.148 -2.220 25.426 1.00 73.50 314 ALA A N 1
ATOM 2277 C CA . ALA A 1 314 ? -13.866 -1.896 26.652 1.00 73.50 314 ALA A CA 1
ATOM 2278 C C . ALA A 1 314 ? -15.396 -2.002 26.457 1.00 73.50 314 ALA A C 1
ATOM 2280 O O . ALA A 1 314 ? -15.939 -1.616 25.426 1.00 73.50 314 ALA A O 1
ATOM 2281 N N . ALA A 1 315 ? -16.097 -2.535 27.467 1.00 55.09 315 ALA A N 1
ATOM 2282 C CA . ALA A 1 315 ? -17.559 -2.638 27.474 1.00 55.09 315 ALA A CA 1
ATOM 2283 C C . ALA A 1 315 ? -18.230 -1.244 27.345 1.00 55.09 315 ALA A C 1
ATOM 2285 O O . ALA A 1 315 ? -17.634 -0.250 27.765 1.00 55.09 315 ALA A O 1
ATOM 2286 N N . PRO A 1 316 ? -19.467 -1.154 26.815 1.00 54.38 316 PRO A N 1
ATOM 2287 C CA . PRO A 1 316 ? -19.954 0.005 26.071 1.00 54.38 316 PRO A CA 1
ATOM 2288 C C . PRO A 1 316 ? -19.920 1.318 26.853 1.00 54.38 316 PRO A C 1
ATOM 2290 O O . PRO A 1 316 ? -20.674 1.511 27.811 1.00 54.38 316 PRO A O 1
ATOM 2293 N N . HIS A 1 317 ? -19.137 2.278 26.371 1.00 59.94 317 HIS A N 1
ATOM 2294 C CA . HIS A 1 317 ? -19.546 3.669 26.480 1.00 59.94 317 HIS A CA 1
ATOM 2295 C C . HIS A 1 317 ? -20.581 3.890 25.375 1.00 59.94 317 HIS A C 1
ATOM 2297 O O . HIS A 1 317 ? -20.222 4.219 24.254 1.00 59.94 317 HIS A O 1
ATOM 2303 N N . VAL A 1 318 ? -21.852 3.605 25.668 1.00 61.34 318 VAL A N 1
ATOM 2304 C CA . VAL A 1 318 ? -22.964 3.987 24.785 1.00 61.34 318 VAL A CA 1
ATOM 2305 C C . VAL A 1 318 ? -23.201 5.488 24.912 1.00 61.34 318 VAL A C 1
ATOM 2307 O O . VAL A 1 318 ? -23.202 6.012 26.032 1.00 61.34 318 VAL A O 1
ATOM 2310 N N . SER A 1 319 ? -23.370 6.173 23.781 1.00 58.03 319 SER A N 1
ATOM 2311 C CA . SER A 1 319 ? -23.676 7.612 23.736 1.00 58.03 319 SER A CA 1
ATOM 2312 C C . SER A 1 319 ? -25.039 7.975 24.330 1.00 58.03 319 SER A C 1
ATOM 2314 O O . SER A 1 319 ? -25.996 7.187 24.114 1.00 58.03 319 SER A O 1
#

Sequence (319 aa):
MVVGEHDVLSGSGTSLSTNTNQALSNVVVANFTDTDLVTPASDLVATINWGDGTTTTGTVTGANGSFAVSGSHTYTSAGTDTITTTLSDRSPGTATATATGSATVGILLGDANGDGVQDNGETTLSVPWAAAQQLLNASDTNPDVRISMMKQALRAQLNIDAGEADPGLFPGQPAGHDLITEAVDWLRGLSPFTYAPTSANVDINHDGILQTGATSIGNDYNTVTQAFTTPPQKATMNAWLQYVDTIHSPPQSGDLLINGQDLRNALAAFNANQLVTLMAGTQVGWNNGSVTTDIQPNTANTFWNVLADNHVIAAPHVS